Protein AF-A0A8J7H6V7-F1 (afdb_monomer_lite)

Sequence (324 aa):
MSARYQRVIAAQKDLDALQTINNEIDNKLLESSSFIQTPDAPLLMLVQDLKWLRSDKGWMQRPALSEAELIAQQAMFDDAGMQQYRYLHAAFHYYQQRDAVATLALIPEETGKDLTDTTDFNLQVLRGLALEVEHGWQAAETHWRHLLTLKTNETQQQYLQLSLAETLVKAGHHEAIFAPDSPVKNLRFRSAVLKSVANADLLRQQTGEQQTHEEHAVALHTLLTQSLVHRDYAAYLKDSELLRTIAPLKSAENASWNMEDLTAFTWDGSDTEDGYQCPALTTVVSTLNKRPNDAHPPIVWGSSFSVPAMRSDSIVVRAISWKH

pLDDT: mean 85.58, std 17.27, range [23.7, 98.62]

Foldseek 3Di:
DQLVLQVVLVPDDDPVVNVVSVVCCVVPALLDPPNDDDLNHVVSVLVSLVVLLPDLQGDPPDGRDDPVNLVVCPVSCVVVVHPLSLVSNLSCCVRNVVNLVVSPVSQDQDPDQAPADPSNLSSLVSNLVSCCVPVNLVSSLVSLVVVCRHHYDPVSNQVSLLSNCLSCVVVVNNLLCVDPPHSNPPVLSNLLCLQPPDDLVSLVVQLDPPDDLLSNLSSLLSNLVVCVVVLVLVSNLVSLVSPVPRAFDDDPPDVVSNLSGPVVQQAQQPPDPPPDGAHTNNVLSVVCVVPVPPPPRDPPCVPVPPNPSVPPPDPSVVVVVPPD

Secondary structure (DSSP, 8-state):
-HHHHHHHHHH---HHHHHHHHHHHIIIIIT-TT----TT-HHHHHHHHHHHTT-TT-STTPPPPPHHHHHTTHHHHHHTT-THHHHHHHHIIIIII--HHHHHHHSPPP-SSB--SHHHHHHHHHHHHHHHHHT-HHHHHHHHHHHTTSB--HHHHHHHHHHHHHHHHHTT-GGGGGSTT-S---HHHHHHHHHHT--HHHHHHHTSTTS-HHHHHHHHHHHHHHHHHTT-HHHHHHHGGGGGTS-----SS-GGGGGG-GGGGG--S-S--TT-----HHHHHHHHHH-TT-S-S-TTHHHHT--GGGS---HHHHHHSTT-

Structure (mmCIF, N/CA/C/O backbone):
data_AF-A0A8J7H6V7-F1
#
_entry.id   AF-A0A8J7H6V7-F1
#
loop_
_atom_site.group_PDB
_atom_site.id
_atom_site.type_symbol
_atom_site.label_atom_id
_atom_site.label_alt_id
_atom_site.label_comp_id
_atom_site.label_asym_id
_atom_site.label_entity_id
_atom_site.label_seq_id
_atom_site.pdbx_PDB_ins_code
_atom_site.Cartn_x
_atom_site.Cartn_y
_atom_site.Cartn_z
_atom_site.occupancy
_atom_site.B_iso_or_equiv
_atom_site.auth_seq_id
_atom_site.auth_comp_id
_atom_site.auth_asym_id
_atom_site.auth_atom_id
_atom_site.pdbx_PDB_model_num
ATOM 1 N N . MET A 1 1 ? 10.123 14.716 -35.342 1.00 73.12 1 MET A N 1
ATOM 2 C CA . MET A 1 1 ? 9.356 15.537 -34.367 1.00 73.12 1 MET A CA 1
ATOM 3 C C . MET A 1 1 ? 9.746 15.170 -32.936 1.00 73.12 1 MET A C 1
ATOM 5 O O . MET A 1 1 ? 10.073 16.050 -32.153 1.00 73.12 1 MET A O 1
ATOM 9 N N . SER A 1 2 ? 9.827 13.879 -32.637 1.00 79.50 2 SER A N 1
ATOM 10 C CA . SER A 1 2 ? 10.194 13.281 -31.346 1.00 79.50 2 SER A CA 1
ATOM 11 C C . SER A 1 2 ? 11.549 13.738 -30.794 1.00 79.50 2 SER A C 1
ATOM 13 O O . SER A 1 2 ? 11.594 14.264 -29.686 1.00 79.50 2 SER A O 1
ATOM 15 N N . ALA A 1 3 ? 12.634 13.701 -31.583 1.00 83.06 3 ALA A N 1
ATOM 16 C CA . ALA A 1 3 ? 13.934 14.227 -31.136 1.00 83.06 3 ALA A CA 1
ATOM 17 C C . ALA A 1 3 ? 13.934 15.734 -30.828 1.00 83.06 3 ALA A C 1
ATOM 19 O O . ALA A 1 3 ? 14.809 16.231 -30.118 1.00 83.06 3 ALA A O 1
ATOM 20 N N . ARG A 1 4 ? 12.983 16.507 -31.374 1.00 84.94 4 ARG A N 1
ATOM 21 C CA . ARG A 1 4 ? 12.814 17.917 -30.993 1.00 84.94 4 ARG A CA 1
ATOM 22 C C . ARG A 1 4 ? 12.150 18.010 -29.622 1.00 84.94 4 ARG A C 1
ATOM 24 O O . ARG A 1 4 ? 12.659 18.743 -28.785 1.00 84.94 4 ARG A O 1
ATOM 31 N N . TYR A 1 5 ? 11.082 17.250 -29.384 1.00 86.31 5 TYR A N 1
ATOM 32 C CA . TYR A 1 5 ? 10.417 17.203 -28.080 1.00 86.31 5 TYR A CA 1
ATOM 33 C C . TYR A 1 5 ? 11.356 16.732 -26.966 1.00 86.31 5 TYR A C 1
ATOM 35 O O . TYR A 1 5 ? 11.459 17.409 -25.949 1.00 86.31 5 TYR A O 1
ATOM 43 N N . GLN A 1 6 ? 12.122 15.659 -27.182 1.00 84.81 6 GLN A N 1
ATOM 44 C CA . GLN A 1 6 ? 13.067 15.167 -26.174 1.00 84.81 6 GLN A CA 1
ATOM 45 C C . GLN A 1 6 ? 14.160 16.197 -25.842 1.00 84.81 6 GLN A C 1
ATOM 47 O O . GLN A 1 6 ? 14.479 16.399 -24.672 1.00 84.81 6 GLN A O 1
ATOM 52 N N . ARG A 1 7 ? 14.692 16.913 -26.844 1.00 86.44 7 ARG A N 1
ATOM 53 C CA . ARG A 1 7 ? 15.643 18.015 -26.605 1.00 86.44 7 ARG A CA 1
ATOM 54 C C . ARG A 1 7 ? 15.022 19.173 -25.827 1.00 86.44 7 ARG A C 1
ATOM 56 O O . ARG A 1 7 ? 15.692 19.757 -24.985 1.00 86.44 7 ARG A O 1
ATOM 63 N N . VAL A 1 8 ? 13.765 19.507 -26.114 1.00 87.12 8 VAL A N 1
ATOM 64 C CA . VAL A 1 8 ? 13.038 20.572 -25.413 1.00 87.12 8 VAL A CA 1
ATOM 65 C C . VAL A 1 8 ? 12.785 20.189 -23.952 1.00 87.12 8 VAL A C 1
ATOM 67 O O . VAL A 1 8 ? 13.027 21.019 -23.083 1.00 87.12 8 VAL A O 1
ATOM 70 N N . ILE A 1 9 ? 12.396 18.938 -23.673 1.00 87.31 9 ILE A N 1
ATOM 71 C CA . ILE A 1 9 ? 12.266 18.419 -22.300 1.00 87.31 9 ILE A CA 1
ATOM 72 C C . ILE A 1 9 ? 13.601 18.543 -21.560 1.00 87.31 9 ILE A C 1
ATOM 74 O O . ILE A 1 9 ? 13.651 19.127 -20.484 1.00 87.31 9 ILE A O 1
ATOM 78 N N . ALA A 1 10 ? 14.690 18.046 -22.154 1.00 86.19 10 ALA A N 1
ATOM 79 C CA . ALA A 1 10 ? 16.008 18.049 -21.519 1.00 86.19 10 ALA A CA 1
ATOM 80 C C . ALA A 1 10 ? 16.552 19.463 -21.235 1.00 86.19 10 ALA A C 1
ATOM 82 O O . ALA A 1 10 ? 17.374 19.642 -20.338 1.00 86.19 10 ALA A O 1
ATOM 83 N N . ALA A 1 11 ? 16.115 20.466 -22.001 1.00 88.62 11 ALA A N 1
ATOM 84 C CA . ALA A 1 11 ? 16.541 21.853 -21.842 1.00 88.62 11 ALA A CA 1
ATOM 85 C C . ALA A 1 11 ? 15.662 22.666 -20.875 1.00 88.62 11 ALA A C 1
ATOM 87 O O . ALA A 1 11 ? 16.082 23.746 -20.451 1.00 88.62 11 ALA A O 1
ATOM 88 N N . GLN A 1 12 ? 14.457 22.193 -20.544 1.00 88.88 12 GLN A N 1
ATOM 89 C CA . GLN A 1 12 ? 13.498 22.955 -19.753 1.00 88.88 12 GLN A CA 1
ATOM 90 C C . GLN A 1 12 ? 13.676 22.703 -18.250 1.00 88.88 12 GLN A C 1
ATOM 92 O O . GLN A 1 12 ? 13.855 21.572 -17.808 1.00 88.88 12 GLN A O 1
ATOM 97 N N . LYS A 1 13 ? 13.614 23.777 -17.459 1.00 89.44 13 LYS A N 1
ATOM 98 C CA . LYS A 1 13 ? 13.695 23.731 -15.987 1.00 89.44 13 LYS A CA 1
ATOM 99 C C . LYS A 1 13 ? 12.456 24.298 -15.302 1.00 89.44 13 LYS A C 1
ATOM 101 O O . LYS A 1 13 ? 12.270 24.077 -14.111 1.00 89.44 13 LYS A O 1
ATOM 106 N N . ASP A 1 14 ? 11.642 25.040 -16.047 1.00 94.19 14 ASP A N 1
ATOM 107 C CA . ASP A 1 14 ? 10.391 25.601 -15.561 1.00 94.19 14 ASP A CA 1
ATOM 108 C C . ASP A 1 14 ? 9.289 24.533 -15.528 1.00 94.19 14 ASP A C 1
ATOM 110 O O . ASP A 1 14 ? 9.065 23.830 -16.519 1.00 94.19 14 ASP A O 1
ATOM 114 N N . LEU A 1 15 ? 8.625 24.399 -14.378 1.00 89.31 15 LEU A N 1
ATOM 115 C CA . LEU A 1 15 ? 7.624 23.357 -14.134 1.00 89.31 15 LEU A CA 1
ATOM 116 C C . LEU A 1 15 ? 6.372 23.540 -15.000 1.00 89.31 15 LEU A C 1
ATOM 118 O O . LEU A 1 15 ? 5.899 22.565 -15.584 1.00 89.31 15 LEU A O 1
ATOM 122 N N . ASP A 1 16 ? 5.879 24.769 -15.148 1.00 91.75 16 ASP A N 1
ATOM 123 C CA . ASP A 1 16 ? 4.669 25.058 -15.929 1.00 91.75 16 ASP A CA 1
ATOM 124 C C . ASP A 1 16 ? 4.912 24.822 -17.426 1.00 91.75 16 ASP A C 1
ATOM 126 O O . ASP A 1 16 ? 4.082 24.249 -18.147 1.00 91.75 16 ASP A O 1
ATOM 130 N N . ALA A 1 17 ? 6.096 25.200 -17.907 1.00 89.88 17 ALA A N 1
ATOM 131 C CA . ALA A 1 17 ? 6.516 24.922 -19.267 1.00 89.88 17 ALA A CA 1
ATOM 132 C C . ALA A 1 17 ? 6.724 23.418 -19.504 1.00 89.88 17 ALA A C 1
ATOM 134 O O . ALA A 1 17 ? 6.283 22.912 -20.539 1.00 89.88 17 ALA A O 1
ATOM 135 N N . LEU A 1 18 ? 7.336 22.686 -18.562 1.00 89.50 18 LEU A N 1
ATOM 136 C CA . LEU A 1 18 ? 7.436 21.221 -18.630 1.00 89.50 18 LEU A CA 1
ATOM 137 C C . LEU A 1 18 ? 6.051 20.575 -18.697 1.00 89.50 18 LEU A C 1
ATOM 139 O O . LEU A 1 18 ? 5.832 19.696 -19.530 1.00 89.50 18 LEU A O 1
ATOM 143 N N . GLN A 1 19 ? 5.103 21.032 -17.878 1.00 90.38 19 GLN A N 1
ATOM 144 C CA . GLN A 1 19 ? 3.730 20.533 -17.894 1.00 90.38 19 GLN A CA 1
ATOM 145 C C . GLN A 1 19 ? 3.052 20.799 -19.243 1.00 90.38 19 GLN A C 1
ATOM 147 O O . GLN A 1 19 ? 2.431 19.901 -19.812 1.00 90.38 19 GLN A O 1
ATOM 152 N N . THR A 1 20 ? 3.220 22.000 -19.797 1.00 91.56 20 THR A N 1
ATOM 153 C CA . THR A 1 20 ? 2.675 22.365 -21.113 1.00 91.56 20 THR A CA 1
ATOM 154 C C . THR A 1 20 ? 3.238 21.473 -22.221 1.00 91.56 20 THR A C 1
ATOM 156 O O . THR A 1 20 ? 2.481 20.940 -23.034 1.00 91.56 20 THR A O 1
ATOM 159 N N . ILE A 1 21 ? 4.557 21.262 -22.231 1.00 90.69 21 ILE A N 1
ATOM 160 C CA . ILE A 1 21 ? 5.236 20.409 -23.215 1.00 90.69 21 ILE A CA 1
ATOM 161 C C . ILE A 1 21 ? 4.798 18.947 -23.063 1.00 90.69 21 ILE A C 1
ATOM 163 O O . ILE A 1 21 ? 4.508 18.298 -24.066 1.00 90.69 21 ILE A O 1
ATOM 167 N N . ASN A 1 22 ? 4.695 18.433 -21.836 1.00 87.50 22 ASN A N 1
ATOM 168 C CA . ASN A 1 22 ? 4.236 17.066 -21.584 1.00 87.50 22 ASN A CA 1
ATOM 169 C C . ASN A 1 22 ? 2.794 16.853 -22.055 1.00 87.50 22 ASN A C 1
ATOM 171 O O . ASN A 1 22 ? 2.519 15.864 -22.732 1.00 87.50 22 ASN A O 1
ATOM 175 N N . ASN A 1 23 ? 1.896 17.801 -21.775 1.00 87.94 23 ASN A N 1
ATOM 176 C CA . ASN A 1 23 ? 0.514 17.750 -22.255 1.00 87.94 23 ASN A CA 1
ATOM 177 C C . ASN A 1 23 ? 0.447 17.764 -23.786 1.00 87.94 23 ASN A C 1
ATOM 179 O O . ASN A 1 23 ? -0.390 17.086 -24.381 1.00 87.94 23 ASN A O 1
ATOM 183 N N . GLU A 1 24 ? 1.309 18.538 -24.445 1.00 90.19 24 GLU A N 1
ATOM 184 C CA . GLU A 1 24 ? 1.378 18.543 -25.902 1.00 90.19 24 GLU A CA 1
ATOM 185 C C . GLU A 1 24 ? 1.880 17.202 -26.454 1.00 90.19 24 GLU A C 1
ATOM 187 O O . GLU A 1 24 ? 1.293 16.681 -27.403 1.00 90.19 24 GLU A O 1
ATOM 192 N N . ILE A 1 25 ? 2.939 16.641 -25.867 1.00 88.25 25 ILE A N 1
ATOM 193 C CA . ILE A 1 25 ? 3.504 15.350 -26.276 1.00 88.25 25 ILE A CA 1
ATOM 194 C C . ILE A 1 25 ? 2.474 14.239 -26.108 1.00 88.25 25 ILE A C 1
ATOM 196 O O . ILE A 1 25 ? 2.294 13.450 -27.035 1.00 88.25 25 ILE A O 1
ATOM 200 N N . ASP A 1 26 ? 1.778 14.186 -24.973 1.00 85.06 26 ASP A N 1
ATOM 201 C CA . ASP A 1 26 ? 0.768 13.157 -24.744 1.00 85.06 26 ASP A CA 1
ATOM 202 C C . ASP A 1 26 ? -0.348 13.263 -25.793 1.00 85.06 26 ASP A C 1
ATOM 204 O O . ASP A 1 26 ? -0.545 12.339 -26.579 1.00 85.06 26 ASP A O 1
ATOM 208 N N . ASN A 1 27 ? -0.959 14.445 -25.930 1.00 85.25 27 ASN A N 1
ATOM 209 C CA . ASN A 1 27 ? -2.100 14.650 -26.826 1.00 85.25 27 ASN A CA 1
ATOM 210 C C . ASN A 1 27 ? -1.768 14.542 -28.323 1.00 85.25 27 ASN A C 1
ATOM 212 O O . ASN A 1 27 ? -2.598 14.078 -29.102 1.00 85.25 27 ASN A O 1
ATOM 216 N N . LYS A 1 28 ? -0.603 15.034 -28.767 1.00 85.44 28 LYS A N 1
ATOM 217 C CA . LYS A 1 28 ? -0.283 15.135 -30.205 1.00 85.44 28 LYS A CA 1
ATOM 218 C C . LYS A 1 28 ? 0.621 14.024 -30.716 1.00 85.44 28 LYS A C 1
ATOM 220 O O . LYS A 1 28 ? 0.602 13.748 -31.915 1.00 85.44 28 LYS A O 1
ATOM 225 N N . LEU A 1 29 ? 1.454 13.441 -29.853 1.00 86.44 29 LEU A N 1
ATOM 226 C CA . LEU A 1 29 ? 2.425 12.421 -30.245 1.00 86.44 29 LEU A CA 1
ATOM 227 C C . LEU A 1 29 ? 2.013 11.040 -29.731 1.00 86.44 29 LEU A C 1
ATOM 229 O O . LEU A 1 29 ? 1.801 10.145 -30.544 1.00 86.44 29 LEU A O 1
ATOM 233 N N . LEU A 1 30 ? 1.877 10.876 -28.413 1.00 84.19 30 LEU A N 1
ATOM 234 C CA . LEU A 1 30 ? 1.684 9.564 -27.780 1.00 84.19 30 LEU A CA 1
ATOM 235 C C . LEU A 1 30 ? 0.252 9.024 -27.886 1.00 84.19 30 LEU A C 1
ATOM 237 O O . LEU A 1 30 ? 0.040 7.844 -27.625 1.00 84.19 30 LEU A O 1
ATOM 241 N N . GLU A 1 31 ? -0.727 9.864 -28.221 1.00 82.81 31 GLU A N 1
ATOM 242 C CA . GLU A 1 31 ? -2.099 9.455 -28.570 1.00 82.81 31 GLU A CA 1
ATOM 243 C C . GLU A 1 31 ? -2.290 9.269 -30.091 1.00 82.81 31 GLU A C 1
ATOM 245 O O . GLU A 1 31 ? -3.379 8.942 -30.565 1.00 82.81 31 GLU A O 1
ATOM 250 N N . SER A 1 32 ? -1.236 9.456 -30.896 1.00 82.00 32 SER A N 1
ATOM 251 C CA . SER A 1 32 ? -1.316 9.212 -32.336 1.00 82.00 32 SER A CA 1
ATOM 252 C C . SER A 1 32 ? -1.087 7.738 -32.667 1.00 82.00 32 SER A C 1
ATOM 254 O O . SER A 1 32 ? -0.011 7.181 -32.429 1.00 82.00 32 SER A O 1
ATOM 256 N N . SER A 1 33 ? -2.045 7.114 -33.357 1.00 76.81 33 SER A N 1
ATOM 257 C CA . SER A 1 33 ? -1.893 5.747 -33.871 1.00 76.81 33 SER A CA 1
ATOM 258 C C . SER A 1 33 ? -0.734 5.604 -34.867 1.00 76.81 33 SER A C 1
ATOM 260 O O . SER A 1 33 ? -0.202 4.503 -35.000 1.00 76.81 33 SER A O 1
ATOM 262 N N . SER A 1 34 ? -0.248 6.695 -35.473 1.00 78.38 34 SER A N 1
ATOM 263 C CA . SER A 1 34 ? 0.893 6.693 -36.402 1.00 78.38 34 SER A CA 1
ATOM 264 C C . SER A 1 34 ? 2.273 6.697 -35.725 1.00 78.38 34 SER A C 1
ATOM 266 O O . SER A 1 34 ? 3.292 6.604 -36.408 1.00 78.38 34 SER A O 1
ATOM 268 N N . PHE A 1 35 ? 2.340 6.864 -34.404 1.00 78.12 35 PHE A N 1
ATOM 269 C CA . PHE A 1 35 ? 3.594 6.995 -33.662 1.00 78.12 35 PHE A CA 1
ATOM 270 C C . PHE A 1 35 ? 4.183 5.641 -33.223 1.00 78.12 35 PHE A C 1
ATOM 272 O O . PHE A 1 35 ? 3.925 5.190 -32.108 1.00 78.12 35 PHE A O 1
ATOM 279 N N . ILE A 1 36 ? 4.894 4.941 -34.110 1.00 71.00 36 ILE A N 1
ATOM 280 C CA . ILE A 1 36 ? 5.258 3.525 -33.890 1.00 71.00 36 ILE A CA 1
ATOM 281 C C . ILE A 1 36 ? 6.657 3.354 -33.284 1.00 71.00 36 ILE A C 1
ATOM 283 O O . ILE A 1 36 ? 6.791 2.659 -32.287 1.00 71.00 36 ILE A O 1
ATOM 287 N N . GLN A 1 37 ? 7.685 3.984 -33.857 1.00 74.00 37 GLN A N 1
ATOM 288 C CA . GLN A 1 37 ? 9.066 3.891 -33.370 1.00 74.00 37 GLN A CA 1
ATOM 289 C C . GLN A 1 37 ? 9.806 5.219 -33.516 1.00 74.00 37 GLN A C 1
ATOM 291 O O . GLN A 1 37 ? 9.595 5.950 -34.488 1.00 74.00 37 GLN A O 1
ATOM 296 N N . THR A 1 38 ? 10.710 5.508 -32.574 1.00 77.44 38 THR A N 1
ATOM 297 C CA . THR A 1 38 ? 11.593 6.685 -32.633 1.00 77.44 38 THR A CA 1
ATOM 298 C C . THR A 1 38 ? 13.011 6.373 -32.163 1.00 77.44 38 THR A C 1
ATOM 300 O O . THR A 1 38 ? 13.353 6.657 -31.012 1.00 77.44 38 THR A O 1
ATOM 303 N N . PRO A 1 39 ? 13.873 5.846 -33.048 1.00 78.25 39 PRO A N 1
ATOM 304 C CA . PRO A 1 39 ? 15.273 5.579 -32.711 1.00 78.25 39 PRO A CA 1
ATOM 305 C C . PRO A 1 39 ? 16.035 6.818 -32.210 1.00 78.25 39 PRO A C 1
ATOM 307 O O . PRO A 1 39 ? 17.002 6.707 -31.468 1.00 78.25 39 PRO A O 1
ATOM 310 N N . ASP A 1 40 ? 15.591 8.014 -32.604 1.00 84.56 40 ASP A N 1
ATOM 311 C CA . ASP A 1 40 ? 16.180 9.310 -32.260 1.00 84.56 40 ASP A CA 1
ATOM 312 C C . ASP A 1 40 ? 15.637 9.925 -30.954 1.00 84.56 40 ASP A C 1
ATOM 314 O O . ASP A 1 40 ? 16.066 11.013 -30.556 1.00 84.56 40 ASP A O 1
ATOM 318 N N . ALA A 1 41 ? 14.679 9.268 -30.294 1.00 88.75 41 ALA A N 1
ATOM 319 C CA . ALA A 1 41 ? 14.064 9.737 -29.056 1.00 88.75 41 ALA A CA 1
ATOM 320 C C . ALA A 1 41 ? 13.768 8.572 -28.086 1.00 88.75 41 ALA A C 1
ATOM 322 O O . ALA A 1 41 ? 12.601 8.248 -27.847 1.00 88.75 41 ALA A O 1
ATOM 323 N N . PRO A 1 42 ? 14.809 7.945 -27.505 1.00 91.81 42 PRO A N 1
ATOM 324 C CA . PRO A 1 42 ? 14.668 6.754 -26.663 1.00 91.81 42 PRO A CA 1
ATOM 325 C C . PRO A 1 42 ? 13.783 6.975 -25.425 1.00 91.81 42 PRO A C 1
ATOM 327 O O . PRO A 1 42 ? 13.051 6.075 -25.029 1.00 91.81 42 PRO A O 1
ATOM 330 N N . LEU A 1 43 ? 13.736 8.186 -24.852 1.00 89.94 43 LEU A N 1
ATOM 331 C CA . LEU A 1 43 ? 12.827 8.474 -23.734 1.00 89.94 43 LEU A CA 1
ATOM 332 C C . LEU A 1 43 ? 11.358 8.405 -24.164 1.00 89.94 43 LEU A C 1
ATOM 334 O O . LEU A 1 43 ? 10.519 7.879 -23.438 1.00 89.94 43 LEU A O 1
ATOM 338 N N . LEU A 1 44 ? 11.040 8.936 -25.344 1.00 90.62 44 LEU A N 1
ATOM 339 C CA . LEU A 1 44 ? 9.676 8.893 -25.867 1.00 90.62 44 LEU A CA 1
ATOM 340 C C . LEU A 1 44 ? 9.299 7.477 -26.313 1.00 90.62 44 LEU A C 1
ATOM 342 O O . LEU A 1 44 ? 8.143 7.093 -26.146 1.00 90.62 44 LEU A O 1
ATOM 346 N N . MET A 1 45 ? 10.273 6.697 -26.794 1.00 91.62 45 MET A N 1
ATOM 347 C CA . MET A 1 45 ? 10.093 5.274 -27.081 1.00 91.62 45 MET A CA 1
ATOM 348 C C . MET A 1 45 ? 9.739 4.486 -25.811 1.00 91.62 45 MET A C 1
ATOM 350 O O . MET A 1 45 ? 8.726 3.795 -25.789 1.00 91.62 45 MET A O 1
ATOM 354 N N . LEU A 1 46 ? 10.486 4.684 -24.716 1.00 92.12 46 LEU A N 1
ATOM 355 C CA . LEU A 1 46 ? 10.191 4.066 -23.416 1.00 92.12 46 LEU A CA 1
ATOM 356 C C . LEU A 1 46 ? 8.757 4.354 -22.955 1.00 92.12 46 LEU A C 1
ATOM 358 O O . LEU A 1 46 ? 8.035 3.447 -22.547 1.00 92.12 46 LEU A O 1
ATOM 362 N N . VAL A 1 47 ? 8.339 5.623 -22.997 1.00 90.25 47 VAL A N 1
ATOM 363 C CA . VAL A 1 47 ? 6.992 6.020 -22.558 1.00 90.25 47 VAL A CA 1
ATOM 364 C C . VAL A 1 47 ? 5.922 5.385 -23.446 1.00 90.25 47 VAL A C 1
ATOM 366 O O . VAL A 1 47 ? 4.898 4.930 -22.934 1.00 90.25 47 VAL A O 1
ATOM 369 N N . GLN A 1 48 ? 6.150 5.327 -24.759 1.00 88.38 48 GLN A N 1
ATOM 370 C CA . GLN A 1 48 ? 5.222 4.697 -25.691 1.00 88.38 48 GLN A CA 1
ATOM 371 C C . GLN A 1 48 ? 5.067 3.198 -25.421 1.00 88.38 48 GLN A C 1
ATOM 373 O O . GLN A 1 48 ? 3.934 2.712 -25.391 1.00 88.38 48 GLN A O 1
ATOM 378 N N . ASP A 1 49 ? 6.164 2.492 -25.159 1.00 91.00 49 ASP A N 1
ATOM 379 C CA . ASP A 1 49 ? 6.139 1.063 -24.848 1.00 91.00 49 ASP A CA 1
ATOM 380 C C . ASP A 1 49 ? 5.459 0.785 -23.504 1.00 91.00 49 ASP A C 1
ATOM 382 O O . ASP A 1 49 ? 4.606 -0.098 -23.412 1.00 91.00 49 ASP A O 1
ATOM 386 N N . LEU A 1 50 ? 5.718 1.606 -22.480 1.00 90.94 50 LEU A N 1
ATOM 387 C CA . LEU A 1 50 ? 5.001 1.525 -21.202 1.00 90.94 50 LEU A CA 1
ATOM 388 C C . LEU A 1 50 ? 3.491 1.769 -21.362 1.00 90.94 50 LEU A C 1
ATOM 390 O O . LEU A 1 50 ? 2.688 1.113 -20.696 1.00 90.94 50 LEU A O 1
ATOM 394 N N . LYS A 1 51 ? 3.074 2.692 -22.243 1.00 87.00 51 LYS A N 1
ATOM 395 C CA . LYS A 1 51 ? 1.650 2.869 -22.589 1.00 87.00 51 LYS A CA 1
ATOM 396 C C . LYS A 1 51 ? 1.103 1.633 -23.300 1.00 87.00 51 LYS A C 1
ATOM 398 O O . LYS A 1 51 ? -0.033 1.246 -23.036 1.00 87.00 51 LYS A O 1
ATOM 403 N N . TRP A 1 52 ? 1.896 1.011 -24.167 1.00 86.31 52 TRP A N 1
ATOM 404 C CA . TRP A 1 52 ? 1.510 -0.190 -24.904 1.00 86.31 52 TRP A CA 1
ATOM 405 C C . TRP A 1 52 ? 1.259 -1.391 -23.985 1.00 86.31 52 TRP A C 1
ATOM 407 O O . TRP A 1 52 ? 0.270 -2.095 -24.178 1.00 86.31 52 TRP A O 1
ATOM 417 N N . LEU A 1 53 ? 2.064 -1.554 -22.928 1.00 88.75 53 LEU A N 1
ATOM 418 C CA . LEU A 1 53 ? 1.894 -2.605 -21.912 1.00 88.75 53 LEU A CA 1
ATOM 419 C C . LEU A 1 53 ? 0.606 -2.483 -21.072 1.00 88.75 53 LEU A C 1
ATOM 421 O O . LEU A 1 53 ? 0.298 -3.382 -20.292 1.00 88.75 53 LEU A O 1
ATOM 425 N N . ARG A 1 54 ? -0.173 -1.399 -21.207 1.00 83.00 54 ARG A N 1
ATOM 426 C CA . ARG A 1 54 ? -1.445 -1.226 -20.476 1.00 83.00 54 ARG A CA 1
ATOM 427 C C . ARG A 1 54 ? -2.548 -2.176 -20.940 1.00 83.00 54 ARG A C 1
ATOM 429 O O . ARG A 1 54 ? -3.541 -2.319 -20.228 1.00 83.00 54 ARG A O 1
ATOM 436 N N . SER A 1 55 ? -2.420 -2.787 -22.120 1.00 81.88 55 SER A N 1
ATOM 437 C CA . SER A 1 55 ? -3.407 -3.739 -22.625 1.00 81.88 55 SER A CA 1
ATOM 438 C C . SER A 1 55 ? -2.758 -4.948 -23.276 1.00 81.88 55 SER A C 1
ATOM 440 O O . SER A 1 55 ? -2.055 -4.835 -24.277 1.00 81.88 55 SER A O 1
ATOM 442 N N . ASP A 1 56 ? -3.127 -6.119 -22.767 1.00 77.50 56 ASP A N 1
ATOM 443 C CA . ASP A 1 56 ? -2.726 -7.414 -23.304 1.00 77.50 56 ASP A CA 1
ATOM 444 C C . ASP A 1 56 ? -3.335 -7.734 -24.678 1.00 77.50 56 ASP A C 1
ATOM 446 O O . ASP A 1 56 ? -2.844 -8.609 -25.390 1.00 77.50 56 ASP A O 1
ATOM 450 N N . LYS A 1 57 ? -4.377 -6.996 -25.071 1.00 80.12 57 LYS A N 1
ATOM 451 C CA . LYS A 1 57 ? -5.091 -7.123 -26.351 1.00 80.12 57 LYS A CA 1
ATOM 452 C C . LYS A 1 57 ? -4.660 -6.085 -27.386 1.00 80.12 57 LYS A C 1
ATOM 454 O O . LYS A 1 57 ? -5.201 -6.076 -28.492 1.00 80.12 57 LYS A O 1
ATOM 459 N N . GLY A 1 58 ? -3.701 -5.231 -27.039 1.00 76.88 58 GLY A N 1
ATOM 460 C CA . GLY A 1 58 ? -3.284 -4.111 -27.867 1.00 76.88 58 GLY A CA 1
ATOM 461 C C . GLY A 1 58 ? -4.045 -2.816 -27.575 1.00 76.88 58 GLY A C 1
ATOM 462 O O . GLY A 1 58 ? -5.089 -2.789 -26.923 1.00 76.88 58 GLY A O 1
ATOM 463 N N . TRP A 1 59 ? -3.480 -1.704 -28.037 1.00 74.19 59 TRP A N 1
ATOM 464 C CA . TRP A 1 59 ? -3.889 -0.345 -27.671 1.00 74.19 59 TRP A CA 1
ATOM 465 C C . TRP A 1 59 ? -3.932 0.558 -28.909 1.00 74.19 59 TRP A C 1
ATOM 467 O O . TRP A 1 59 ? -3.082 0.432 -29.786 1.00 74.19 59 TRP A O 1
ATOM 477 N N . MET A 1 60 ? -4.913 1.467 -29.010 1.00 73.88 60 MET A N 1
ATOM 478 C CA . MET A 1 60 ? -5.073 2.402 -30.147 1.00 73.88 60 MET A CA 1
ATOM 479 C C . MET A 1 60 ? -4.988 1.736 -31.537 1.00 73.88 60 MET A C 1
ATOM 481 O O . MET A 1 60 ? -4.238 2.177 -32.406 1.00 73.88 60 MET A O 1
ATOM 485 N N . GLN A 1 61 ? -5.766 0.666 -31.747 1.00 76.56 61 GLN A N 1
ATOM 486 C CA . GLN A 1 61 ? -5.793 -0.133 -32.990 1.00 76.56 61 GLN A CA 1
ATOM 487 C C . GLN A 1 61 ? -4.481 -0.863 -33.324 1.00 76.56 61 GLN A C 1
ATOM 489 O O . GLN A 1 61 ? -4.321 -1.368 -34.434 1.00 76.56 61 GLN A O 1
ATOM 494 N N . ARG A 1 62 ? -3.545 -0.943 -32.378 1.00 76.75 62 ARG A N 1
ATOM 495 C CA . ARG A 1 62 ? -2.307 -1.704 -32.537 1.00 76.75 62 ARG A CA 1
ATOM 496 C C . ARG A 1 62 ? -2.435 -3.081 -31.903 1.00 76.75 62 ARG A C 1
ATOM 498 O O . ARG A 1 62 ? -3.149 -3.197 -30.905 1.00 76.75 62 ARG A O 1
ATOM 505 N N . PRO A 1 63 ? -1.732 -4.096 -32.429 1.00 85.62 63 PRO A N 1
ATOM 506 C CA . PRO A 1 63 ? -1.579 -5.356 -31.718 1.00 85.62 63 PRO A CA 1
ATOM 507 C C . PRO A 1 63 ? -0.857 -5.137 -30.380 1.00 85.62 63 PRO A C 1
ATOM 509 O O . PRO A 1 63 ? -0.288 -4.071 -30.124 1.00 85.62 63 PRO A O 1
ATOM 512 N N . ALA A 1 64 ? -0.908 -6.153 -29.521 1.00 88.12 64 ALA A N 1
ATOM 513 C CA . ALA A 1 64 ? -0.071 -6.197 -28.333 1.00 88.12 64 ALA A CA 1
ATOM 514 C C . ALA A 1 64 ? 1.412 -6.137 -28.727 1.00 88.12 64 ALA A C 1
ATOM 516 O O . ALA A 1 64 ? 1.797 -6.702 -29.753 1.00 88.12 64 ALA A O 1
ATOM 517 N N . LEU A 1 65 ? 2.220 -5.466 -27.902 1.00 88.94 65 LEU A N 1
ATOM 518 C CA . LEU A 1 65 ? 3.670 -5.433 -28.073 1.00 88.94 65 LEU A CA 1
ATOM 519 C C . LEU A 1 65 ? 4.203 -6.871 -28.063 1.00 88.94 65 LEU A C 1
ATOM 521 O O . LEU A 1 65 ? 3.794 -7.673 -27.222 1.00 88.94 65 LEU A O 1
ATOM 525 N N . SER A 1 66 ? 5.088 -7.207 -28.996 1.00 90.94 66 SER A N 1
ATOM 526 C CA . SER A 1 66 ? 5.766 -8.503 -29.020 1.00 90.94 66 SER A CA 1
ATOM 527 C C . SER A 1 66 ? 7.148 -8.434 -28.372 1.00 90.94 66 SER A C 1
ATOM 529 O O . SER A 1 66 ? 7.800 -7.391 -28.344 1.00 90.94 66 SER A O 1
ATOM 531 N N . GLU A 1 67 ? 7.637 -9.576 -27.891 1.00 92.00 67 GLU A N 1
ATOM 532 C CA . GLU A 1 67 ? 8.975 -9.671 -27.297 1.00 92.00 67 GLU A CA 1
ATOM 533 C C . GLU A 1 67 ? 10.073 -9.342 -28.319 1.00 92.00 67 GLU A C 1
ATOM 535 O O . GLU A 1 67 ? 11.041 -8.657 -28.007 1.00 92.00 67 GLU A O 1
ATOM 540 N N . ALA A 1 68 ? 9.888 -9.754 -29.578 1.00 92.88 68 ALA A N 1
ATOM 541 C CA . ALA A 1 68 ? 10.822 -9.449 -30.656 1.00 92.88 68 ALA A CA 1
ATOM 542 C C . ALA A 1 68 ? 10.925 -7.937 -30.927 1.00 92.88 68 ALA A C 1
ATOM 544 O O . ALA A 1 68 ? 12.026 -7.432 -31.148 1.00 92.88 68 ALA A O 1
ATOM 545 N N . GLU A 1 69 ? 9.802 -7.209 -30.888 1.00 90.88 69 GLU A N 1
ATOM 546 C CA . GLU A 1 69 ? 9.796 -5.746 -31.021 1.00 90.88 69 GLU A CA 1
ATOM 547 C C . GLU A 1 69 ? 10.489 -5.064 -29.848 1.00 90.88 69 GLU A C 1
ATOM 549 O O . GLU A 1 69 ? 11.154 -4.052 -30.049 1.00 90.88 69 GLU A O 1
ATOM 554 N N . LEU A 1 70 ? 10.355 -5.610 -28.641 1.00 92.38 70 LEU A N 1
ATOM 555 C CA . LEU A 1 70 ? 11.033 -5.086 -27.467 1.00 92.38 70 LEU A CA 1
ATOM 556 C C . LEU A 1 70 ? 12.554 -5.321 -27.546 1.00 92.38 70 LEU A C 1
ATOM 558 O O . LEU A 1 70 ? 13.329 -4.376 -27.410 1.00 92.38 70 LEU A O 1
ATOM 562 N N . ILE A 1 71 ? 12.984 -6.551 -27.847 1.00 93.31 71 ILE A N 1
ATOM 563 C CA . ILE A 1 71 ? 14.406 -6.914 -27.990 1.00 93.31 71 ILE A CA 1
ATOM 564 C C . ILE A 1 71 ? 15.076 -6.092 -29.095 1.00 93.31 71 ILE A C 1
ATOM 566 O O . ILE A 1 71 ? 16.212 -5.642 -28.935 1.00 93.31 71 ILE A O 1
ATOM 570 N N . ALA A 1 72 ? 14.372 -5.835 -30.202 1.00 92.38 72 ALA A N 1
ATOM 571 C CA . ALA A 1 72 ? 14.891 -5.024 -31.303 1.00 92.38 72 ALA A CA 1
ATOM 572 C C . ALA A 1 72 ? 15.244 -3.582 -30.891 1.00 92.38 72 ALA A C 1
ATOM 574 O O . ALA A 1 72 ? 16.021 -2.923 -31.583 1.00 92.38 72 ALA A O 1
ATOM 575 N N . GLN A 1 73 ? 14.702 -3.086 -29.777 1.00 92.12 73 GLN A N 1
ATOM 576 C CA . GLN A 1 73 ? 14.970 -1.740 -29.272 1.00 92.12 73 GLN A CA 1
ATOM 577 C C . GLN A 1 73 ? 16.124 -1.674 -28.272 1.00 92.12 73 GLN A C 1
ATOM 579 O O . GLN A 1 73 ? 16.568 -0.573 -27.953 1.00 92.12 73 GLN A O 1
ATOM 584 N N . GLN A 1 74 ? 16.636 -2.809 -27.791 1.00 93.31 74 GLN A N 1
ATOM 585 C CA . GLN A 1 74 ? 17.635 -2.839 -26.722 1.00 93.31 74 GLN A CA 1
ATOM 586 C C . GLN A 1 74 ? 18.861 -1.967 -27.032 1.00 93.31 74 GLN A C 1
ATOM 588 O O . GLN A 1 74 ? 19.240 -1.132 -26.216 1.00 93.31 74 GLN A O 1
ATOM 593 N N . ALA A 1 75 ? 19.420 -2.091 -28.240 1.00 94.06 75 ALA A N 1
ATOM 594 C CA . ALA A 1 75 ? 20.594 -1.318 -28.648 1.00 94.06 75 ALA A CA 1
ATOM 595 C C . ALA A 1 75 ? 20.361 0.203 -28.564 1.00 94.06 75 ALA A C 1
ATOM 597 O O . ALA A 1 75 ? 21.250 0.943 -28.166 1.00 94.06 75 ALA A O 1
ATOM 598 N N . MET A 1 76 ? 19.145 0.668 -28.870 1.00 93.56 76 MET A N 1
ATOM 599 C CA . MET A 1 76 ? 18.779 2.085 -28.780 1.00 93.56 76 MET A CA 1
ATOM 600 C C . MET A 1 76 ? 18.838 2.601 -27.337 1.00 93.56 76 MET A C 1
ATOM 602 O O . MET A 1 76 ? 19.274 3.726 -27.095 1.00 93.56 76 MET A O 1
ATOM 606 N N . PHE A 1 77 ? 18.381 1.792 -26.378 1.00 94.88 77 PHE A N 1
ATOM 607 C CA . PHE A 1 77 ? 18.422 2.139 -24.960 1.00 94.88 77 PHE A CA 1
ATOM 608 C C . PHE A 1 77 ? 19.836 2.044 -24.391 1.00 94.88 77 PHE A C 1
ATOM 610 O O . PHE A 1 77 ? 20.236 2.927 -23.629 1.00 94.88 77 PHE A O 1
ATOM 617 N N . ASP A 1 78 ? 20.595 1.026 -24.798 1.00 94.19 78 ASP A N 1
ATOM 618 C CA . ASP A 1 78 ? 21.989 0.837 -24.396 1.00 94.19 78 ASP A CA 1
ATOM 619 C C . ASP A 1 78 ? 22.861 2.010 -24.878 1.00 94.19 78 ASP A C 1
ATOM 621 O O . ASP A 1 78 ? 23.568 2.619 -24.071 1.00 94.19 78 ASP A O 1
ATOM 625 N N . ASP A 1 79 ? 22.729 2.415 -26.147 1.00 94.06 79 ASP A N 1
ATOM 626 C CA . ASP A 1 79 ? 23.428 3.576 -26.723 1.00 94.06 79 ASP A CA 1
ATOM 627 C C . ASP A 1 79 ? 23.056 4.892 -26.016 1.00 94.06 79 ASP A C 1
ATOM 629 O O . ASP A 1 79 ? 23.862 5.822 -25.930 1.00 94.06 79 ASP A O 1
ATOM 633 N N . ALA A 1 80 ? 21.837 4.974 -25.477 1.00 92.19 80 ALA A N 1
ATOM 634 C CA . ALA A 1 80 ? 21.352 6.112 -24.701 1.00 92.19 80 ALA A CA 1
ATOM 635 C C . ALA A 1 80 ? 21.717 6.047 -23.204 1.00 92.19 80 ALA A C 1
ATOM 637 O O . ALA A 1 80 ? 21.406 6.987 -22.467 1.00 92.19 80 ALA A O 1
ATOM 638 N N . GLY A 1 81 ? 22.343 4.960 -22.736 1.00 93.06 81 GLY A N 1
ATOM 639 C CA . GLY A 1 81 ? 22.664 4.735 -21.323 1.00 93.06 81 GLY A CA 1
ATOM 640 C C . GLY A 1 81 ? 21.433 4.549 -20.424 1.00 93.06 81 GLY A C 1
ATOM 641 O O . GLY A 1 81 ? 21.495 4.830 -19.225 1.00 93.06 81 GLY A O 1
ATOM 642 N N . MET A 1 82 ? 20.302 4.117 -20.986 1.00 93.81 82 MET A N 1
ATOM 643 C CA . MET A 1 82 ? 19.007 4.056 -20.306 1.00 93.81 82 MET A CA 1
ATOM 644 C C . MET A 1 82 ? 18.746 2.693 -19.657 1.00 93.81 82 MET A C 1
ATOM 646 O O . MET A 1 82 ? 18.233 1.765 -20.280 1.00 93.81 82 MET A O 1
ATOM 650 N N . GLN A 1 83 ? 19.000 2.596 -18.351 1.00 92.81 83 GLN A N 1
ATOM 651 C CA . GLN A 1 83 ? 18.733 1.384 -17.559 1.00 92.81 83 GLN A CA 1
ATOM 652 C C . GLN A 1 83 ? 17.239 1.027 -17.455 1.00 92.81 83 GLN A C 1
ATOM 654 O O . GLN A 1 83 ? 16.891 -0.102 -17.111 1.00 92.81 83 GLN A O 1
ATOM 659 N N . GLN A 1 84 ? 16.344 1.961 -17.786 1.00 94.81 84 GLN A N 1
ATOM 660 C CA . GLN A 1 84 ? 14.891 1.785 -17.740 1.00 94.81 84 GLN A CA 1
ATOM 661 C C . GLN A 1 84 ? 14.388 0.677 -18.676 1.00 94.81 84 GLN A C 1
ATOM 663 O O . GLN A 1 84 ? 13.324 0.111 -18.422 1.00 94.81 84 GLN A O 1
ATOM 668 N N . TYR A 1 85 ? 15.156 0.317 -19.711 1.00 95.06 85 TYR A N 1
ATOM 669 C CA . TYR A 1 85 ? 14.845 -0.837 -20.558 1.00 95.06 85 TYR A CA 1
ATOM 670 C C . TYR A 1 85 ? 14.757 -2.143 -19.753 1.00 95.06 85 TYR A C 1
ATOM 672 O O . TYR A 1 85 ? 13.878 -2.963 -20.011 1.00 95.06 85 TYR A O 1
ATOM 680 N N . ARG A 1 86 ? 15.590 -2.310 -18.712 1.00 95.38 86 ARG A N 1
ATOM 681 C CA . ARG A 1 86 ? 15.530 -3.480 -17.815 1.00 95.38 86 ARG A CA 1
ATOM 682 C C . ARG A 1 86 ? 14.152 -3.612 -17.166 1.00 95.38 86 ARG A C 1
ATOM 684 O O . ARG A 1 86 ? 13.593 -4.704 -17.123 1.00 95.38 86 ARG A O 1
ATOM 691 N N . TYR A 1 87 ? 13.598 -2.493 -16.693 1.00 96.69 87 TYR A N 1
ATOM 692 C CA . TYR A 1 87 ? 12.253 -2.461 -16.121 1.00 96.69 87 TYR A CA 1
ATOM 693 C C . TYR A 1 87 ? 11.193 -2.770 -17.174 1.00 96.69 87 TYR A C 1
ATOM 695 O O . TYR A 1 87 ? 10.328 -3.602 -16.922 1.00 96.69 87 TYR A O 1
ATOM 703 N N . LEU A 1 88 ? 11.279 -2.148 -18.354 1.00 96.19 88 LEU A N 1
ATOM 704 C CA . LEU A 1 88 ? 10.331 -2.389 -19.442 1.00 96.19 88 LEU A CA 1
ATOM 705 C C . LEU A 1 88 ? 10.276 -3.877 -19.825 1.00 96.19 88 LEU A C 1
ATOM 707 O O . LEU A 1 88 ? 9.191 -4.437 -19.966 1.00 96.19 88 LEU A O 1
ATOM 711 N N . HIS A 1 89 ? 11.436 -4.528 -19.916 1.00 96.06 89 HIS A N 1
ATOM 712 C CA . HIS A 1 89 ? 11.535 -5.946 -20.236 1.00 96.06 89 HIS A CA 1
ATOM 713 C C . HIS A 1 89 ? 10.946 -6.847 -19.155 1.00 96.06 89 HIS A C 1
ATOM 715 O O . HIS A 1 89 ? 10.119 -7.706 -19.455 1.00 96.06 89 HIS A O 1
ATOM 721 N N . ALA A 1 90 ? 11.261 -6.606 -17.884 1.00 97.31 90 ALA A N 1
ATOM 722 C CA . ALA A 1 90 ? 10.641 -7.365 -16.803 1.00 97.31 90 ALA A CA 1
ATOM 723 C C . ALA A 1 90 ? 9.117 -7.129 -16.721 1.00 97.31 90 ALA A C 1
ATOM 725 O O . ALA A 1 90 ? 8.350 -8.073 -16.501 1.00 97.31 90 ALA A O 1
ATOM 726 N N . ALA A 1 91 ? 8.668 -5.886 -16.937 1.00 96.25 91 ALA A N 1
ATOM 727 C CA . ALA A 1 91 ? 7.259 -5.497 -16.929 1.00 96.25 91 ALA A CA 1
ATOM 728 C C . ALA A 1 91 ? 6.472 -6.156 -18.066 1.00 96.25 91 ALA A C 1
ATOM 730 O O . ALA A 1 91 ? 5.321 -6.539 -17.858 1.00 96.25 91 ALA A O 1
ATOM 731 N N . PHE A 1 92 ? 7.087 -6.345 -19.234 1.00 96.19 92 PHE A N 1
ATOM 732 C CA . PHE A 1 92 ? 6.506 -7.118 -20.327 1.00 96.19 92 PHE A CA 1
ATOM 733 C C . PHE A 1 92 ? 6.186 -8.556 -19.889 1.00 96.19 92 PHE A C 1
ATOM 735 O O . PHE A 1 92 ? 5.040 -8.989 -20.015 1.00 96.19 92 PHE A O 1
ATOM 742 N N . HIS A 1 93 ? 7.140 -9.277 -19.292 1.00 96.31 93 HIS A N 1
ATOM 743 C CA . HIS A 1 93 ? 6.875 -10.643 -18.821 1.00 96.31 93 HIS A CA 1
ATOM 744 C C . HIS A 1 93 ? 5.770 -10.686 -17.758 1.00 96.31 93 HIS A C 1
ATOM 746 O O . HIS A 1 93 ? 4.872 -11.526 -17.827 1.00 96.31 93 HIS A O 1
ATOM 752 N N . TYR A 1 94 ? 5.758 -9.724 -16.835 1.00 95.75 94 TYR A N 1
ATOM 753 C CA . TYR A 1 94 ? 4.781 -9.717 -15.751 1.00 95.75 94 TYR A CA 1
ATOM 754 C C . TYR A 1 94 ? 3.363 -9.344 -16.216 1.00 95.75 94 TYR A C 1
ATOM 756 O O . TYR A 1 94 ? 2.392 -10.049 -15.931 1.00 95.75 94 TYR A O 1
ATOM 764 N N . TYR A 1 95 ? 3.216 -8.222 -16.926 1.00 93.12 95 TYR A N 1
ATOM 765 C CA . TYR A 1 95 ? 1.904 -7.672 -17.276 1.00 93.12 95 TYR A CA 1
ATOM 766 C C . TYR A 1 95 ? 1.338 -8.246 -18.572 1.00 93.12 95 TYR A C 1
ATOM 768 O O . TYR A 1 95 ? 0.137 -8.513 -18.627 1.00 93.12 95 TYR A O 1
ATOM 776 N N . GLN A 1 96 ? 2.176 -8.442 -19.593 1.00 92.06 96 GLN A N 1
ATOM 777 C CA . GLN A 1 96 ? 1.738 -8.910 -20.908 1.00 92.06 96 GLN A CA 1
ATOM 778 C C . GLN A 1 96 ? 1.730 -10.440 -20.978 1.00 92.06 96 GLN A C 1
ATOM 780 O O . GLN A 1 96 ? 0.722 -11.018 -21.375 1.00 92.06 96 GLN A O 1
ATOM 785 N N . GLN A 1 97 ? 2.827 -11.095 -20.579 1.00 93.56 97 GLN A N 1
ATOM 786 C CA . GLN A 1 97 ? 2.943 -12.561 -20.669 1.00 93.56 97 GLN A CA 1
ATOM 787 C C . GLN A 1 97 ? 2.345 -13.298 -19.468 1.00 93.56 97 GLN A C 1
ATOM 789 O O . GLN A 1 97 ? 2.059 -14.488 -19.569 1.00 93.56 97 GLN A O 1
ATOM 794 N N . ARG A 1 98 ? 2.126 -12.600 -18.343 1.00 94.50 98 ARG A N 1
ATOM 795 C CA . ARG A 1 98 ? 1.704 -13.205 -17.065 1.00 94.50 98 ARG A CA 1
ATOM 796 C C . ARG A 1 98 ? 2.675 -14.288 -16.580 1.00 94.50 98 ARG A C 1
ATOM 798 O O . ARG A 1 98 ? 2.267 -15.231 -15.909 1.00 94.50 98 ARG A O 1
ATOM 805 N N . ASP A 1 99 ? 3.954 -14.129 -16.904 1.00 96.56 99 ASP A N 1
ATOM 806 C CA . ASP A 1 99 ? 5.015 -15.082 -16.597 1.00 96.56 99 ASP A CA 1
ATOM 807 C C . ASP A 1 99 ? 5.847 -14.582 -15.412 1.00 96.56 99 ASP A C 1
ATOM 809 O O . ASP A 1 99 ? 6.845 -13.873 -15.565 1.00 96.56 99 ASP A O 1
ATOM 813 N N . ALA A 1 100 ? 5.403 -14.937 -14.205 1.00 97.25 100 ALA A N 1
ATOM 814 C CA . ALA A 1 100 ? 6.082 -14.546 -12.976 1.00 97.25 100 ALA A CA 1
ATOM 815 C C . ALA A 1 100 ? 7.479 -15.180 -12.857 1.00 97.25 100 ALA A C 1
ATOM 817 O O . ALA A 1 100 ? 8.396 -14.527 -12.359 1.00 97.25 100 ALA A O 1
ATOM 818 N N . VAL A 1 101 ? 7.678 -16.402 -13.363 1.00 97.81 101 VAL A N 1
ATOM 819 C CA . VAL A 1 101 ? 8.979 -17.090 -13.338 1.00 97.81 101 VAL A CA 1
ATOM 820 C C . VAL A 1 101 ? 10.001 -16.332 -14.183 1.00 97.81 101 VAL A C 1
ATOM 822 O O . VAL A 1 101 ? 11.094 -16.026 -13.695 1.00 97.81 101 VAL A O 1
ATOM 825 N N . ALA A 1 102 ? 9.646 -15.969 -15.418 1.00 97.31 102 ALA A N 1
ATOM 826 C CA . ALA A 1 102 ? 10.515 -15.172 -16.282 1.00 97.31 102 ALA A CA 1
ATOM 827 C C . ALA A 1 102 ? 10.793 -13.785 -15.683 1.00 97.31 102 ALA A C 1
ATOM 829 O O . ALA A 1 102 ? 11.938 -13.330 -15.685 1.00 97.31 102 ALA A O 1
ATOM 830 N N . THR A 1 103 ? 9.785 -13.135 -15.089 1.00 97.88 103 THR A N 1
ATOM 831 C CA . THR A 1 103 ? 9.977 -11.864 -14.373 1.00 97.88 103 THR A CA 1
ATOM 832 C C . THR A 1 103 ? 10.991 -11.994 -13.232 1.00 97.88 103 THR A C 1
ATOM 834 O O . THR A 1 103 ? 11.885 -11.154 -13.113 1.00 97.88 103 THR A O 1
ATOM 837 N N . LEU A 1 104 ? 10.901 -13.044 -12.410 1.00 98.19 104 LEU A N 1
ATOM 838 C CA . LEU A 1 104 ? 11.835 -13.274 -11.301 1.00 98.19 104 LEU A CA 1
ATOM 839 C C . LEU A 1 104 ? 13.257 -13.586 -11.780 1.00 98.19 104 LEU A C 1
ATOM 841 O O . LEU A 1 104 ? 14.211 -13.206 -11.101 1.00 98.19 104 LEU A O 1
ATOM 845 N N . ALA A 1 105 ? 13.408 -14.244 -12.931 1.00 97.50 105 ALA A N 1
ATOM 846 C CA . ALA A 1 105 ? 14.713 -14.504 -13.537 1.00 97.50 105 ALA A CA 1
ATOM 847 C C . ALA A 1 105 ? 15.395 -13.217 -14.039 1.00 97.50 105 ALA A C 1
ATOM 849 O O . ALA A 1 105 ? 16.620 -13.110 -13.985 1.00 97.50 105 ALA A O 1
ATOM 850 N N . LEU A 1 106 ? 14.612 -12.231 -14.490 1.00 97.25 106 LEU A N 1
ATOM 851 C CA . LEU A 1 106 ? 15.114 -10.932 -14.957 1.00 97.25 106 LEU A CA 1
ATOM 852 C C . LEU A 1 106 ? 15.479 -9.971 -13.820 1.00 97.25 106 LEU A C 1
ATOM 854 O O . LEU A 1 106 ? 16.265 -9.044 -14.028 1.00 97.25 106 LEU A O 1
ATOM 858 N N . ILE A 1 107 ? 14.910 -10.170 -12.630 1.00 97.88 107 ILE A N 1
ATOM 859 C CA . ILE A 1 107 ? 15.086 -9.266 -11.494 1.00 97.88 107 ILE A CA 1
ATOM 860 C C . ILE A 1 107 ? 15.702 -10.033 -10.327 1.00 97.88 107 ILE A C 1
ATOM 862 O O . ILE A 1 107 ? 14.957 -10.603 -9.529 1.00 97.88 107 ILE A O 1
ATOM 866 N N . PRO A 1 108 ? 17.037 -10.057 -10.182 1.00 95.00 108 PRO A N 1
ATOM 867 C CA . PRO A 1 108 ? 17.662 -10.658 -9.012 1.00 95.00 108 PRO A CA 1
ATOM 868 C C . PRO A 1 108 ? 17.290 -9.899 -7.731 1.00 95.00 108 PRO A C 1
ATOM 870 O O . PRO A 1 108 ? 16.844 -8.750 -7.759 1.00 95.00 108 PRO A O 1
ATOM 873 N N . GLU A 1 109 ? 17.478 -10.559 -6.593 1.00 94.94 109 GLU A N 1
ATOM 874 C CA . GLU A 1 109 ? 17.310 -9.933 -5.283 1.00 94.94 109 GLU A CA 1
ATOM 875 C C . GLU A 1 109 ? 18.298 -8.774 -5.089 1.00 94.94 109 GLU A C 1
ATOM 877 O O . GLU A 1 109 ? 19.462 -8.860 -5.489 1.00 94.94 109 GLU A O 1
ATOM 882 N N . GLU A 1 110 ? 17.829 -7.689 -4.469 1.00 94.69 110 GLU A N 1
ATOM 883 C CA . GLU A 1 110 ? 18.680 -6.550 -4.135 1.00 94.69 110 GLU A CA 1
ATOM 884 C C . GLU A 1 110 ? 19.650 -6.910 -3.006 1.00 94.69 110 GLU A C 1
ATOM 886 O O . GLU A 1 110 ? 19.235 -7.265 -1.901 1.00 94.69 110 GLU A O 1
ATOM 891 N N . THR A 1 111 ? 20.949 -6.778 -3.273 1.00 92.12 111 THR A N 1
ATOM 892 C CA . THR A 1 111 ? 22.022 -7.092 -2.308 1.00 92.12 111 THR A CA 1
ATOM 893 C C . THR A 1 111 ? 22.741 -5.845 -1.793 1.00 92.12 111 THR A C 1
ATOM 895 O O . THR A 1 111 ? 23.525 -5.922 -0.842 1.00 92.12 111 THR A O 1
ATOM 898 N N . GLY A 1 112 ? 22.484 -4.689 -2.407 1.00 92.88 112 GLY A N 1
ATOM 899 C CA . GLY A 1 112 ? 22.968 -3.391 -1.976 1.00 92.88 112 GLY A CA 1
ATOM 900 C C . GLY A 1 112 ? 22.270 -2.878 -0.718 1.00 92.88 112 GLY A C 1
ATOM 901 O O . GLY A 1 112 ? 21.377 -3.500 -0.150 1.00 92.88 112 GLY A O 1
ATOM 902 N N . LYS A 1 113 ? 22.711 -1.702 -0.260 1.00 94.62 113 LYS A N 1
ATOM 903 C CA . LYS A 1 113 ? 22.139 -1.000 0.904 1.00 94.62 113 LYS A CA 1
ATOM 904 C C . LYS A 1 113 ? 21.340 0.248 0.529 1.00 94.62 113 LYS A C 1
ATOM 906 O O . LYS A 1 113 ? 20.763 0.879 1.412 1.00 94.62 113 LYS A O 1
ATOM 911 N N . ASP A 1 114 ? 21.350 0.630 -0.744 1.00 96.94 114 ASP A N 1
ATOM 912 C CA . ASP A 1 114 ? 20.725 1.844 -1.262 1.00 96.94 114 ASP A CA 1
ATOM 913 C C . ASP A 1 114 ? 19.808 1.476 -2.428 1.00 96.94 114 ASP A C 1
ATOM 915 O O . ASP A 1 114 ? 20.267 0.913 -3.416 1.00 96.94 114 ASP A O 1
ATOM 919 N N . LEU A 1 115 ? 18.522 1.782 -2.276 1.00 97.25 115 LEU A N 1
ATOM 920 C CA . LEU A 1 115 ? 17.465 1.561 -3.259 1.00 97.25 115 LEU A CA 1
ATOM 921 C C . LEU A 1 115 ? 16.777 2.894 -3.611 1.00 97.25 115 LEU A C 1
ATOM 923 O O . LEU A 1 115 ? 15.586 2.947 -3.913 1.00 97.25 115 LEU A O 1
ATOM 927 N N . THR A 1 116 ? 17.511 4.008 -3.524 1.00 97.25 116 THR A N 1
ATOM 928 C CA . THR A 1 116 ? 16.977 5.334 -3.873 1.00 97.25 116 THR A CA 1
ATOM 929 C C . THR A 1 116 ? 16.836 5.551 -5.378 1.00 97.25 116 THR A C 1
ATOM 931 O O . THR A 1 116 ? 16.028 6.392 -5.781 1.00 97.25 116 THR A O 1
ATOM 934 N N . ASP A 1 117 ? 17.547 4.783 -6.213 1.00 96.44 117 ASP A N 1
ATOM 935 C CA . ASP A 1 117 ? 17.337 4.809 -7.662 1.00 96.44 117 ASP A CA 1
ATOM 936 C C . ASP A 1 117 ? 15.918 4.340 -8.012 1.00 96.44 117 ASP A C 1
ATOM 938 O O . ASP A 1 117 ? 15.417 3.333 -7.512 1.00 96.44 117 ASP A O 1
ATOM 942 N N . THR A 1 118 ? 15.242 5.095 -8.877 1.00 94.69 118 THR A N 1
ATOM 943 C CA . THR A 1 118 ? 13.838 4.829 -9.217 1.00 94.69 118 THR A CA 1
ATOM 944 C C . THR A 1 118 ? 13.675 3.567 -10.062 1.00 94.69 118 THR A C 1
ATOM 946 O O . THR A 1 118 ? 12.683 2.856 -9.906 1.00 94.69 118 THR A O 1
ATOM 949 N N . THR A 1 119 ? 14.621 3.275 -10.954 1.00 95.19 119 THR A N 1
ATOM 950 C CA . THR A 1 119 ? 14.553 2.091 -11.820 1.00 95.19 119 THR A CA 1
ATOM 951 C C . THR A 1 119 ? 14.795 0.833 -11.002 1.00 95.19 119 THR A C 1
ATOM 953 O O . THR A 1 119 ? 13.992 -0.096 -11.081 1.00 95.19 119 THR A O 1
ATOM 956 N N . ASP A 1 120 ? 15.843 0.824 -10.176 1.00 97.00 120 ASP A N 1
ATOM 957 C CA . ASP A 1 120 ? 16.158 -0.321 -9.318 1.00 97.00 120 ASP A CA 1
ATOM 958 C C . ASP A 1 120 ? 15.050 -0.561 -8.280 1.00 97.00 120 ASP A C 1
ATOM 960 O O . ASP A 1 120 ? 14.606 -1.698 -8.105 1.00 97.00 120 ASP A O 1
ATOM 964 N N . PHE A 1 121 ? 14.490 0.500 -7.683 1.00 98.31 121 PHE A N 1
ATOM 965 C CA . PHE A 1 121 ? 13.316 0.382 -6.814 1.00 98.31 121 PHE A CA 1
ATOM 966 C C . PHE A 1 121 ? 12.123 -0.259 -7.532 1.00 98.31 121 PHE A C 1
ATOM 968 O O . PHE A 1 121 ? 11.542 -1.220 -7.030 1.00 98.31 121 PHE A O 1
ATOM 975 N N . ASN A 1 122 ? 11.764 0.233 -8.721 1.00 97.19 122 ASN A N 1
ATOM 976 C CA . ASN A 1 122 ? 10.620 -0.283 -9.476 1.00 97.19 122 ASN A CA 1
ATOM 977 C C . ASN A 1 122 ? 10.824 -1.732 -9.943 1.00 97.19 122 ASN A C 1
ATOM 979 O O . ASN A 1 122 ? 9.858 -2.495 -10.002 1.00 97.19 122 ASN A O 1
ATOM 983 N N . LEU A 1 123 ? 12.064 -2.132 -10.247 1.00 98.25 123 LEU A N 1
ATOM 984 C CA . LEU A 1 123 ? 12.412 -3.531 -10.493 1.00 98.25 123 LEU A CA 1
ATOM 985 C C . LEU A 1 123 ? 12.121 -4.376 -9.246 1.00 98.25 123 LEU A C 1
ATOM 987 O O . LEU A 1 123 ? 11.410 -5.373 -9.341 1.00 98.25 123 LEU A O 1
ATOM 991 N N . GLN A 1 124 ? 12.577 -3.956 -8.064 1.00 98.56 124 GLN A N 1
ATOM 992 C CA . GLN A 1 124 ? 12.315 -4.698 -6.825 1.00 98.56 124 GLN A CA 1
ATOM 993 C C . GLN A 1 124 ? 10.830 -4.709 -6.434 1.00 98.56 124 GLN A C 1
ATOM 995 O O . GLN A 1 124 ? 10.351 -5.703 -5.885 1.00 98.56 124 GLN A O 1
ATOM 1000 N N . VAL A 1 125 ? 10.068 -3.667 -6.770 1.00 98.31 125 VAL A N 1
ATOM 1001 C CA . VAL A 1 125 ? 8.603 -3.688 -6.653 1.00 98.31 125 VAL A CA 1
ATOM 1002 C C . VAL A 1 125 ? 8.006 -4.772 -7.550 1.00 98.31 125 VAL A C 1
ATOM 1004 O O . VAL A 1 125 ? 7.222 -5.602 -7.092 1.00 98.31 125 VAL A O 1
ATOM 1007 N N . LEU A 1 126 ? 8.410 -4.823 -8.817 1.00 98.25 126 LEU A N 1
ATOM 1008 C CA . LEU A 1 126 ? 7.910 -5.835 -9.742 1.00 98.25 126 LEU A CA 1
ATOM 1009 C C . LEU A 1 126 ? 8.291 -7.259 -9.305 1.00 98.25 126 LEU A C 1
ATOM 1011 O O . LEU A 1 126 ? 7.478 -8.174 -9.427 1.00 98.25 126 LEU A O 1
ATOM 1015 N N . ARG A 1 127 ? 9.486 -7.437 -8.725 1.00 98.56 127 ARG A N 1
ATOM 1016 C CA . ARG A 1 127 ? 9.906 -8.702 -8.109 1.00 98.56 127 ARG A CA 1
ATOM 1017 C C . ARG A 1 127 ? 8.959 -9.122 -6.990 1.00 98.56 127 ARG A C 1
ATOM 1019 O O . ARG A 1 127 ? 8.509 -10.261 -7.001 1.00 98.56 127 ARG A O 1
ATOM 1026 N N . GLY A 1 128 ? 8.623 -8.227 -6.061 1.00 98.31 128 GLY A N 1
ATOM 1027 C CA . GLY A 1 128 ? 7.701 -8.551 -4.968 1.00 98.31 128 GLY A CA 1
ATOM 1028 C C . GLY A 1 128 ? 6.315 -8.963 -5.467 1.00 98.31 128 GLY A C 1
ATOM 1029 O O . GLY A 1 128 ? 5.790 -9.986 -5.035 1.00 98.31 128 GLY A O 1
ATOM 1030 N N . LEU A 1 129 ? 5.782 -8.260 -6.470 1.00 97.94 129 LEU A N 1
ATOM 1031 C CA . LEU A 1 129 ? 4.520 -8.625 -7.124 1.00 97.94 129 LEU A CA 1
ATOM 1032 C C . LEU A 1 129 ? 4.579 -9.987 -7.840 1.00 97.94 129 LEU A C 1
ATOM 1034 O O . LEU A 1 129 ? 3.584 -10.712 -7.882 1.00 97.94 129 LEU A O 1
ATOM 1038 N N . ALA A 1 130 ? 5.727 -10.350 -8.416 1.00 98.25 130 ALA A N 1
ATOM 1039 C CA . ALA A 1 130 ? 5.940 -11.665 -9.018 1.00 98.25 130 ALA A CA 1
ATOM 1040 C C . ALA A 1 130 ? 6.085 -12.774 -7.963 1.00 98.25 130 ALA A C 1
ATOM 1042 O O . ALA A 1 130 ? 5.532 -13.856 -8.152 1.00 98.25 130 ALA A O 1
ATOM 1043 N N . LEU A 1 131 ? 6.736 -12.499 -6.826 1.00 98.44 131 LEU A N 1
ATOM 1044 C CA . LEU A 1 131 ? 6.823 -13.429 -5.692 1.00 98.44 131 LEU A CA 1
ATOM 1045 C C . LEU A 1 131 ? 5.437 -13.767 -5.130 1.00 98.44 131 LEU A C 1
ATOM 1047 O O . LEU A 1 131 ? 5.187 -14.930 -4.823 1.00 98.44 131 LEU A O 1
ATOM 1051 N N . GLU A 1 132 ? 4.526 -12.790 -5.042 1.00 96.19 132 GLU A N 1
ATOM 1052 C CA . GLU A 1 132 ? 3.139 -13.031 -4.610 1.00 96.19 132 GLU A CA 1
ATOM 1053 C C . GLU A 1 132 ? 2.427 -14.059 -5.497 1.00 96.19 132 GLU A C 1
ATOM 1055 O O . GLU A 1 132 ? 1.702 -14.917 -4.995 1.00 96.19 132 GLU A O 1
ATOM 1060 N N . VAL A 1 133 ? 2.629 -13.968 -6.815 1.00 95.88 133 VAL A N 1
ATOM 1061 C CA . VAL A 1 133 ? 1.989 -14.849 -7.800 1.00 95.88 133 VAL A CA 1
ATOM 1062 C C . VAL A 1 133 ? 2.625 -16.237 -7.798 1.00 95.88 133 VAL A C 1
ATOM 1064 O O . VAL A 1 133 ? 1.904 -17.230 -7.801 1.00 95.88 133 VAL A O 1
ATOM 1067 N N . GLU A 1 134 ? 3.955 -16.302 -7.787 1.00 96.25 134 GLU A N 1
ATOM 1068 C CA . GLU A 1 134 ? 4.703 -17.543 -8.014 1.00 96.25 134 GLU A CA 1
ATOM 1069 C C . GLU A 1 134 ? 4.950 -18.351 -6.730 1.00 96.25 134 GLU A C 1
ATOM 1071 O O . GLU A 1 134 ? 4.947 -19.581 -6.737 1.00 96.25 134 GLU A O 1
ATOM 1076 N N . HIS A 1 135 ? 5.174 -17.676 -5.604 1.00 94.12 135 HIS A N 1
ATOM 1077 C CA . HIS A 1 135 ? 5.593 -18.305 -4.345 1.00 94.12 135 HIS A CA 1
ATOM 1078 C C . HIS A 1 135 ? 4.670 -17.979 -3.162 1.00 94.12 135 HIS A C 1
ATOM 1080 O O . HIS A 1 135 ? 4.875 -18.483 -2.055 1.00 94.12 135 HIS A O 1
ATOM 1086 N N . GLY A 1 136 ? 3.629 -17.175 -3.388 1.00 95.00 136 GLY A N 1
ATOM 1087 C CA . GLY A 1 136 ? 2.641 -16.801 -2.383 1.00 95.00 136 GLY A CA 1
ATOM 1088 C C . GLY A 1 136 ? 3.104 -15.695 -1.430 1.00 95.00 136 GLY A C 1
ATOM 1089 O O . GLY A 1 136 ? 4.185 -15.115 -1.546 1.00 95.00 136 GLY A O 1
ATOM 1090 N N . TRP A 1 137 ? 2.249 -15.397 -0.451 1.00 96.25 137 TRP A N 1
ATOM 1091 C CA . TRP A 1 137 ? 2.375 -14.204 0.391 1.00 96.25 137 TRP A CA 1
ATOM 1092 C C . TRP A 1 137 ? 3.619 -14.185 1.279 1.00 96.25 137 TRP A C 1
ATOM 1094 O O . TRP A 1 137 ? 4.180 -13.120 1.505 1.00 96.25 137 TRP A O 1
ATOM 1104 N N . GLN A 1 138 ? 4.087 -15.346 1.750 1.00 96.62 138 GLN A N 1
ATOM 1105 C CA . GLN A 1 138 ? 5.249 -15.417 2.641 1.00 96.62 138 GLN A CA 1
ATOM 1106 C C . GLN A 1 138 ? 6.529 -14.919 1.957 1.00 96.62 138 GLN A C 1
ATOM 1108 O O . GLN A 1 138 ? 7.315 -14.199 2.571 1.00 96.62 138 GLN A O 1
ATOM 1113 N N . ALA A 1 139 ? 6.736 -15.280 0.687 1.00 97.50 139 ALA A N 1
ATOM 1114 C CA . ALA A 1 139 ? 7.909 -14.854 -0.070 1.00 97.50 139 ALA A CA 1
ATOM 1115 C C . ALA A 1 139 ? 7.884 -13.341 -0.329 1.00 97.50 139 ALA A C 1
ATOM 1117 O O . ALA A 1 139 ? 8.896 -12.661 -0.151 1.00 97.50 139 ALA A O 1
ATOM 1118 N N . ALA A 1 140 ? 6.714 -12.807 -0.686 1.00 98.12 140 ALA A N 1
ATOM 1119 C CA . ALA A 1 140 ? 6.516 -11.375 -0.862 1.00 98.12 140 ALA A CA 1
ATOM 1120 C C . ALA A 1 140 ? 6.703 -10.599 0.449 1.00 98.12 140 ALA A C 1
ATOM 1122 O O . ALA A 1 140 ? 7.377 -9.574 0.464 1.00 98.12 140 ALA A O 1
ATOM 1123 N N . GLU A 1 141 ? 6.188 -11.111 1.570 1.00 97.94 141 GLU A N 1
ATOM 1124 C CA . GLU A 1 141 ? 6.375 -10.496 2.886 1.00 97.94 141 GLU A CA 1
ATOM 1125 C C . GLU A 1 141 ? 7.862 -10.385 3.242 1.00 97.94 141 GLU A C 1
ATOM 1127 O O . GLU A 1 141 ? 8.330 -9.304 3.612 1.00 97.94 141 GLU A O 1
ATOM 1132 N N . THR A 1 142 ? 8.615 -11.483 3.109 1.00 98.19 142 THR A N 1
ATOM 1133 C CA . THR A 1 142 ? 10.063 -11.494 3.357 1.00 98.19 142 THR A CA 1
ATOM 1134 C C . THR A 1 142 ? 10.777 -10.463 2.488 1.00 98.19 142 THR A C 1
ATOM 1136 O O . THR A 1 142 ? 11.607 -9.706 2.994 1.00 98.19 142 THR A O 1
ATOM 1139 N N . HIS A 1 143 ? 10.406 -10.382 1.210 1.00 98.50 143 HIS A N 1
ATOM 1140 C CA . HIS A 1 143 ? 10.952 -9.409 0.270 1.00 98.50 143 HIS A CA 1
ATOM 1141 C C . HIS A 1 143 ? 10.666 -7.963 0.691 1.00 98.50 143 HIS A C 1
ATOM 1143 O O . HIS A 1 143 ? 11.592 -7.167 0.832 1.00 98.50 143 HIS A O 1
ATOM 1149 N N . TRP A 1 144 ? 9.412 -7.616 0.988 1.00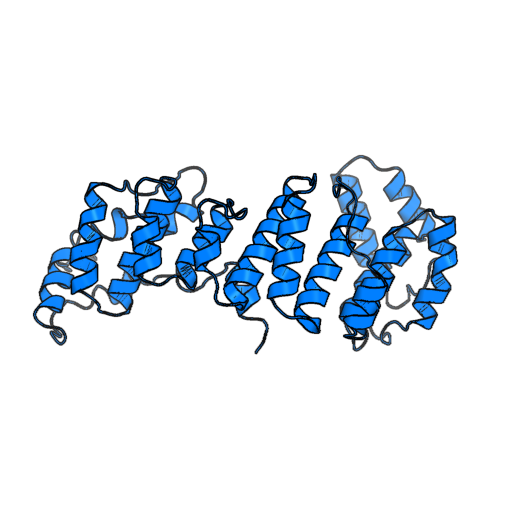 98.62 144 TRP A N 1
ATOM 1150 C CA . TRP A 1 144 ? 9.048 -6.261 1.416 1.00 98.62 144 TRP A CA 1
ATOM 1151 C C . TRP A 1 144 ? 9.733 -5.845 2.715 1.00 98.62 144 TRP A C 1
ATOM 1153 O O . TRP A 1 144 ? 10.202 -4.710 2.831 1.00 98.62 144 TRP A O 1
ATOM 1163 N N . ARG A 1 145 ? 9.840 -6.764 3.681 1.00 98.19 145 ARG A N 1
ATOM 1164 C CA . ARG A 1 145 ? 10.571 -6.522 4.930 1.00 98.19 145 ARG A CA 1
ATOM 1165 C C . ARG A 1 145 ? 12.052 -6.267 4.681 1.00 98.19 145 ARG A C 1
ATOM 1167 O O . ARG A 1 145 ? 12.588 -5.350 5.295 1.00 98.19 145 ARG A O 1
ATOM 1174 N N . HIS A 1 146 ? 12.687 -7.020 3.782 1.00 98.00 146 HIS A N 1
ATOM 1175 C CA . HIS A 1 146 ? 14.076 -6.780 3.382 1.00 98.00 146 HIS A CA 1
ATOM 1176 C C . HIS A 1 146 ? 14.250 -5.378 2.791 1.00 98.00 146 HIS A C 1
ATOM 1178 O O . HIS A 1 146 ? 15.066 -4.606 3.296 1.00 98.00 146 HIS A O 1
ATOM 1184 N N . LEU A 1 147 ? 13.422 -4.995 1.810 1.00 98.50 147 LEU A N 1
ATOM 1185 C CA . LEU A 1 147 ? 13.518 -3.673 1.177 1.00 98.50 147 LEU A CA 1
ATOM 1186 C C . LEU A 1 147 ? 13.325 -2.518 2.175 1.00 98.50 147 LEU A C 1
ATOM 1188 O O . LEU A 1 147 ? 13.973 -1.482 2.044 1.00 98.50 147 LEU A O 1
ATOM 1192 N N . LEU A 1 148 ? 12.483 -2.695 3.200 1.00 97.88 148 LEU A N 1
ATOM 1193 C CA . LEU A 1 148 ? 12.277 -1.710 4.273 1.00 97.88 148 LEU A CA 1
ATOM 1194 C C . LEU A 1 148 ? 13.511 -1.499 5.168 1.00 97.88 148 LEU A C 1
ATOM 1196 O O . LEU A 1 148 ? 13.558 -0.510 5.899 1.00 97.88 148 LEU A O 1
ATOM 1200 N N . THR A 1 149 ? 14.509 -2.388 5.115 1.00 97.00 149 THR A N 1
ATOM 1201 C CA . THR A 1 149 ? 15.802 -2.197 5.800 1.00 97.00 149 THR A CA 1
ATOM 1202 C C . THR A 1 149 ? 16.800 -1.370 4.987 1.00 97.00 149 THR A C 1
ATOM 1204 O O . THR A 1 149 ? 17.813 -0.918 5.529 1.00 97.00 149 THR A O 1
ATOM 1207 N N . LEU A 1 150 ? 16.532 -1.169 3.694 1.00 97.81 150 LEU A N 1
ATOM 1208 C CA . LEU A 1 150 ? 17.420 -0.469 2.775 1.00 97.81 150 LEU A CA 1
ATOM 1209 C C . LEU A 1 150 ? 17.179 1.041 2.824 1.00 97.81 150 LEU A C 1
ATOM 1211 O O . LEU A 1 150 ? 16.096 1.527 3.163 1.00 97.81 150 LEU A O 1
ATOM 1215 N N . LYS A 1 151 ? 18.194 1.813 2.432 1.00 98.00 151 LYS A N 1
ATOM 1216 C CA . LYS A 1 151 ? 18.043 3.257 2.261 1.00 98.00 151 LYS A CA 1
ATOM 1217 C C . LYS A 1 151 ? 17.109 3.529 1.078 1.00 98.00 151 LYS A C 1
ATOM 1219 O O . LYS A 1 151 ? 17.404 3.152 -0.050 1.00 98.00 151 LYS A O 1
ATOM 1224 N N . THR A 1 152 ? 16.010 4.222 1.351 1.00 97.62 152 THR A N 1
ATOM 1225 C CA . THR A 1 152 ? 14.978 4.628 0.387 1.00 97.62 152 THR A CA 1
ATOM 1226 C C . THR A 1 152 ? 14.610 6.095 0.612 1.00 97.62 152 THR A C 1
ATOM 1228 O O . THR A 1 152 ? 14.941 6.677 1.650 1.00 97.62 152 THR A O 1
ATOM 1231 N N . ASN A 1 153 ? 13.957 6.725 -0.366 1.00 97.38 153 ASN A N 1
ATOM 1232 C CA . ASN A 1 153 ? 13.320 8.026 -0.151 1.00 97.38 153 ASN A CA 1
ATOM 1233 C C . ASN A 1 153 ? 11.955 7.866 0.546 1.00 97.38 153 ASN A C 1
ATOM 1235 O O . ASN A 1 153 ? 11.430 6.761 0.667 1.00 97.38 153 ASN A O 1
ATOM 1239 N N . GLU A 1 154 ? 11.367 8.973 1.003 1.00 96.00 154 GLU A N 1
ATOM 1240 C CA . GLU A 1 154 ? 10.114 8.944 1.766 1.00 96.00 154 GLU A CA 1
ATOM 1241 C C . GLU A 1 154 ? 8.960 8.279 0.995 1.00 96.00 154 GLU A C 1
ATOM 1243 O O . GLU A 1 154 ? 8.250 7.438 1.544 1.00 96.00 154 GLU A O 1
ATOM 1248 N N . THR A 1 155 ? 8.794 8.597 -0.290 1.00 96.06 155 THR A N 1
ATOM 1249 C CA . THR A 1 155 ? 7.726 8.029 -1.126 1.00 96.06 155 THR A CA 1
ATOM 1250 C C . THR A 1 155 ? 7.904 6.527 -1.338 1.00 96.06 155 THR A C 1
ATOM 1252 O O . THR A 1 155 ? 6.946 5.765 -1.214 1.00 96.06 155 THR A O 1
ATOM 1255 N N . GLN A 1 156 ? 9.131 6.087 -1.619 1.00 98.12 156 GLN A N 1
ATOM 1256 C CA . GLN A 1 156 ? 9.487 4.673 -1.751 1.00 98.12 156 GLN A CA 1
ATOM 1257 C C . GLN A 1 156 ? 9.211 3.919 -0.453 1.00 98.12 156 GLN A C 1
ATOM 1259 O O . GLN A 1 156 ? 8.584 2.862 -0.467 1.00 98.12 156 GLN A O 1
ATOM 1264 N N . GLN A 1 157 ? 9.612 4.493 0.679 1.00 97.75 157 GLN A N 1
ATOM 1265 C CA . GLN A 1 157 ? 9.371 3.908 1.987 1.00 97.75 157 GLN A CA 1
ATOM 1266 C C . GLN A 1 157 ? 7.860 3.750 2.240 1.00 97.75 157 GLN A C 1
ATOM 1268 O O . GLN A 1 157 ? 7.414 2.671 2.642 1.00 97.75 157 GLN A O 1
ATOM 1273 N N . GLN A 1 158 ? 7.058 4.785 1.956 1.00 96.94 158 GLN A N 1
ATOM 1274 C CA . GLN A 1 158 ? 5.602 4.729 2.114 1.00 96.94 158 GLN A CA 1
ATOM 1275 C C . GLN A 1 158 ? 4.980 3.640 1.228 1.00 96.94 158 GLN A C 1
ATOM 1277 O O . GLN A 1 158 ? 4.102 2.908 1.685 1.00 96.94 158 GLN A O 1
ATOM 1282 N N . TYR A 1 159 ? 5.455 3.489 -0.010 1.00 97.94 159 TYR A N 1
ATOM 1283 C CA . TYR A 1 159 ? 5.001 2.429 -0.910 1.00 97.94 159 TYR A CA 1
ATOM 1284 C C . TYR A 1 159 ? 5.332 1.027 -0.376 1.00 97.94 159 TYR A C 1
ATOM 1286 O O . TYR A 1 159 ? 4.482 0.135 -0.411 1.00 97.94 159 TYR A O 1
ATOM 1294 N N . LEU A 1 160 ? 6.537 0.822 0.163 1.00 98.56 160 LEU A N 1
ATOM 1295 C CA . LEU A 1 160 ? 6.930 -0.464 0.747 1.00 98.56 160 LEU A CA 1
ATOM 1296 C C . LEU A 1 160 ? 6.097 -0.810 1.986 1.00 98.56 160 LEU A C 1
ATOM 1298 O O . LEU A 1 160 ? 5.666 -1.952 2.135 1.00 98.56 160 LEU A O 1
ATOM 1302 N N . GLN A 1 161 ? 5.813 0.171 2.850 1.00 98.44 161 GLN A N 1
ATOM 1303 C CA . GLN A 1 161 ? 4.914 -0.033 3.989 1.00 98.44 161 GLN A CA 1
ATOM 1304 C C . GLN A 1 161 ? 3.502 -0.430 3.542 1.00 98.44 161 GLN A C 1
ATOM 1306 O O . GLN A 1 161 ? 2.905 -1.323 4.140 1.00 98.44 161 GLN A O 1
ATOM 1311 N N . LEU A 1 162 ? 2.974 0.221 2.500 1.00 98.00 162 LEU A N 1
ATOM 1312 C CA . LEU A 1 162 ? 1.674 -0.122 1.926 1.00 98.00 162 LEU A CA 1
ATOM 1313 C C . LEU A 1 162 ? 1.674 -1.551 1.368 1.00 98.00 162 LEU A C 1
ATOM 1315 O O . LEU A 1 162 ? 0.786 -2.330 1.698 1.00 98.00 162 LEU A O 1
ATOM 1319 N N . SER A 1 163 ? 2.693 -1.905 0.583 1.00 98.31 163 SER A N 1
ATOM 1320 C CA . SER A 1 163 ? 2.824 -3.230 -0.041 1.00 98.31 163 SER A CA 1
ATOM 1321 C C . SER A 1 163 ? 2.895 -4.341 1.008 1.00 98.31 163 SER A C 1
ATOM 1323 O O . SER A 1 163 ? 2.206 -5.357 0.901 1.00 98.31 163 SER A O 1
ATOM 1325 N N . LEU A 1 164 ? 3.657 -4.120 2.085 1.00 98.56 164 LEU A N 1
ATOM 1326 C CA . LEU A 1 164 ? 3.710 -5.045 3.212 1.00 98.56 164 LEU A CA 1
ATOM 1327 C C . LEU A 1 164 ? 2.361 -5.150 3.937 1.00 98.56 164 LEU A C 1
ATOM 1329 O O . LEU A 1 164 ? 1.924 -6.258 4.241 1.00 98.56 164 LEU A O 1
ATOM 1333 N N . ALA A 1 165 ? 1.691 -4.026 4.204 1.00 98.12 165 ALA A N 1
ATOM 1334 C CA . ALA A 1 165 ? 0.383 -4.027 4.857 1.00 98.12 165 ALA A CA 1
ATOM 1335 C C . ALA A 1 165 ? -0.657 -4.805 4.035 1.00 98.12 165 ALA A C 1
ATOM 1337 O O . ALA A 1 165 ? -1.378 -5.639 4.579 1.00 98.12 165 ALA A O 1
ATOM 1338 N N . GLU A 1 166 ? -0.704 -4.587 2.721 1.00 96.62 166 GLU A N 1
ATOM 1339 C CA . GLU A 1 166 ? -1.588 -5.330 1.821 1.00 96.62 166 GLU A CA 1
ATOM 1340 C C . GLU A 1 166 ? -1.264 -6.825 1.793 1.00 96.62 166 GLU A C 1
ATOM 1342 O O . GLU A 1 166 ? -2.180 -7.646 1.855 1.00 96.62 166 GLU A O 1
ATOM 1347 N N . THR A 1 167 ? 0.024 -7.178 1.741 1.00 97.88 167 THR A N 1
ATOM 1348 C CA . THR A 1 167 ? 0.481 -8.576 1.772 1.00 97.88 167 THR A CA 1
ATOM 1349 C C . THR A 1 167 ? 0.025 -9.269 3.055 1.00 97.88 167 THR A C 1
ATOM 1351 O O .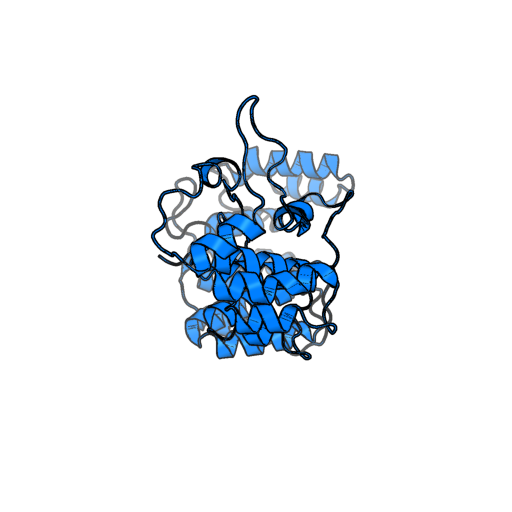 THR A 1 167 ? -0.568 -10.343 2.992 1.00 97.88 167 THR A O 1
ATOM 1354 N N . LEU A 1 168 ? 0.223 -8.631 4.214 1.00 97.69 168 LEU A N 1
ATOM 1355 C CA . LEU A 1 168 ? -0.181 -9.165 5.518 1.00 97.69 168 LEU A CA 1
ATOM 1356 C C . LEU A 1 168 ? -1.698 -9.349 5.622 1.00 97.69 168 LEU A C 1
ATOM 1358 O O . LEU A 1 168 ? -2.155 -10.385 6.099 1.00 97.69 168 LEU A O 1
ATOM 1362 N N . VAL A 1 169 ? -2.492 -8.391 5.132 1.00 96.50 169 VAL A N 1
ATOM 1363 C CA . VAL A 1 169 ? -3.958 -8.526 5.120 1.00 96.50 169 VAL A CA 1
ATOM 1364 C C . VAL A 1 169 ? -4.401 -9.673 4.210 1.00 96.50 169 VAL A C 1
ATOM 1366 O O . VAL A 1 169 ? -5.215 -10.494 4.628 1.00 96.50 169 VAL A O 1
ATOM 1369 N N . LYS A 1 170 ? -3.849 -9.777 2.995 1.00 94.69 170 LYS A N 1
ATOM 1370 C CA . LYS A 1 170 ? -4.167 -10.862 2.046 1.00 94.69 170 LYS A CA 1
ATOM 1371 C C . LYS A 1 170 ? -3.729 -12.238 2.559 1.00 94.69 170 LYS A C 1
ATOM 1373 O O . LYS A 1 170 ? -4.391 -13.230 2.263 1.00 94.69 170 LYS A O 1
ATOM 1378 N N . ALA A 1 171 ? -2.658 -12.293 3.348 1.00 95.62 171 ALA A N 1
ATOM 1379 C CA . ALA A 1 171 ? -2.203 -13.499 4.034 1.00 95.62 171 ALA A CA 1
ATOM 1380 C C . ALA A 1 171 ? -3.054 -13.868 5.265 1.00 95.62 171 ALA A C 1
ATOM 1382 O O . ALA A 1 171 ? -2.884 -14.952 5.812 1.00 95.62 171 ALA A O 1
ATOM 1383 N N . GLY A 1 172 ? -3.958 -12.988 5.712 1.00 94.88 172 GLY A N 1
ATOM 1384 C CA . GLY A 1 172 ? -4.739 -13.166 6.938 1.00 94.88 172 GLY A CA 1
ATOM 1385 C C . GLY A 1 172 ? -4.005 -12.778 8.227 1.00 94.88 172 GLY A C 1
ATOM 1386 O O . GLY A 1 172 ? -4.601 -12.877 9.292 1.00 94.88 172 GLY A O 1
ATOM 1387 N N . HIS A 1 173 ? -2.768 -12.278 8.141 1.00 96.00 173 HIS A N 1
ATOM 1388 C CA . HIS A 1 173 ? -1.892 -11.913 9.266 1.00 96.00 173 HIS A CA 1
ATOM 1389 C C . HIS A 1 173 ? -1.938 -10.405 9.588 1.00 96.00 173 HIS A C 1
ATOM 1391 O O . HIS A 1 173 ? -0.921 -9.756 9.849 1.00 96.00 173 HIS A O 1
ATOM 1397 N N . HIS A 1 174 ? -3.117 -9.796 9.494 1.00 95.62 174 HIS A N 1
ATOM 1398 C CA . HIS A 1 174 ? -3.312 -8.351 9.651 1.00 95.62 174 HIS A CA 1
ATOM 1399 C C . HIS A 1 174 ? -2.917 -7.826 11.045 1.00 95.62 174 HIS A C 1
ATOM 1401 O O . HIS A 1 174 ? -2.507 -6.675 11.178 1.00 95.62 174 HIS A O 1
ATOM 1407 N N . GLU A 1 175 ? -2.968 -8.660 12.080 1.00 95.88 175 GLU A N 1
ATOM 1408 C CA . GLU A 1 175 ? -2.490 -8.360 13.430 1.00 95.88 175 GLU A CA 1
ATOM 1409 C C . GLU A 1 175 ? -0.987 -8.042 13.478 1.00 95.88 175 GLU A C 1
ATOM 1411 O O . GLU A 1 175 ? -0.564 -7.188 14.262 1.00 95.88 175 GLU A O 1
ATOM 1416 N N . ALA A 1 176 ? -0.181 -8.637 12.588 1.00 96.69 176 ALA A N 1
ATOM 1417 C CA . ALA A 1 176 ? 1.261 -8.399 12.520 1.00 96.69 176 ALA A CA 1
ATOM 1418 C C . ALA A 1 176 ? 1.603 -6.951 12.134 1.00 96.69 176 ALA A C 1
ATOM 1420 O O . ALA A 1 176 ? 2.692 -6.468 12.441 1.00 96.69 176 ALA A O 1
ATOM 1421 N N . ILE A 1 177 ? 0.665 -6.222 11.519 1.00 97.44 177 ILE A N 1
ATOM 1422 C CA . ILE A 1 177 ? 0.809 -4.792 11.214 1.00 97.44 177 ILE A CA 1
ATOM 1423 C C . ILE A 1 177 ? 0.944 -3.980 12.504 1.00 97.44 177 ILE A C 1
ATOM 1425 O O . ILE A 1 177 ? 1.662 -2.980 12.522 1.00 97.44 177 ILE A O 1
ATOM 1429 N N . PHE A 1 178 ? 0.318 -4.425 13.592 1.00 95.88 178 PHE A N 1
ATOM 1430 C CA . PHE A 1 178 ? 0.282 -3.716 14.868 1.00 95.88 178 PHE A CA 1
ATOM 1431 C C . PHE A 1 178 ? 1.278 -4.247 15.903 1.00 95.88 178 PHE A C 1
ATOM 1433 O O . PHE A 1 178 ? 1.332 -3.726 17.018 1.00 95.88 178 PHE A O 1
ATOM 1440 N N . ALA A 1 179 ? 2.089 -5.243 15.541 1.00 94.44 179 ALA A N 1
ATOM 1441 C CA . ALA A 1 179 ? 3.159 -5.730 16.399 1.00 94.44 179 ALA A CA 1
ATOM 1442 C C . ALA A 1 179 ? 4.191 -4.613 16.689 1.00 94.44 179 ALA A C 1
ATOM 1444 O O . ALA A 1 179 ? 4.422 -3.748 15.832 1.00 94.44 179 ALA A O 1
ATOM 1445 N N . PRO A 1 180 ? 4.843 -4.608 17.870 1.00 91.44 180 PRO A N 1
ATOM 1446 C CA . PRO A 1 180 ? 5.814 -3.570 18.237 1.00 91.44 180 PRO A CA 1
ATOM 1447 C C . PRO A 1 180 ? 6.945 -3.383 17.210 1.00 91.44 180 PRO A C 1
ATOM 1449 O O . PRO A 1 180 ? 7.341 -2.255 16.899 1.00 91.44 180 PRO A O 1
ATOM 1452 N N . ASP A 1 181 ? 7.414 -4.485 16.631 1.00 92.19 181 ASP A N 1
ATOM 1453 C CA . ASP A 1 181 ? 8.485 -4.571 15.636 1.00 92.19 181 ASP A CA 1
ATOM 1454 C C . ASP A 1 181 ? 7.999 -4.417 14.183 1.00 92.19 181 ASP A C 1
ATOM 1456 O O . ASP A 1 181 ? 8.804 -4.453 13.252 1.00 92.19 181 ASP A O 1
ATOM 1460 N N . SER A 1 182 ? 6.700 -4.194 13.963 1.00 96.06 182 SER A N 1
ATOM 1461 C CA . SER A 1 182 ? 6.155 -3.974 12.624 1.00 96.06 182 SER A CA 1
ATOM 1462 C C . SER A 1 182 ? 6.801 -2.754 11.963 1.00 96.06 182 SER A C 1
ATOM 1464 O O . SER A 1 182 ? 6.776 -1.666 12.550 1.00 96.06 182 SER A O 1
ATOM 1466 N N . PRO A 1 183 ? 7.317 -2.866 10.728 1.00 96.25 183 PRO A N 1
ATOM 1467 C CA . PRO A 1 183 ? 7.831 -1.716 9.993 1.00 96.25 183 PRO A CA 1
ATOM 1468 C C . PRO A 1 183 ? 6.701 -0.858 9.386 1.00 96.25 183 PRO A C 1
ATOM 1470 O O . PRO A 1 183 ? 6.968 0.225 8.865 1.00 96.25 183 PRO A O 1
ATOM 1473 N N . VAL A 1 184 ? 5.436 -1.294 9.482 1.00 97.31 184 VAL A N 1
ATOM 1474 C CA . VAL A 1 184 ? 4.261 -0.506 9.083 1.00 97.31 184 VAL A CA 1
ATOM 1475 C C . VAL A 1 184 ? 3.893 0.464 10.211 1.00 97.31 184 VAL A C 1
ATOM 1477 O O . VAL A 1 184 ? 3.129 0.146 11.126 1.00 97.31 184 VAL A O 1
ATOM 1480 N N . LYS A 1 185 ? 4.464 1.665 10.147 1.00 94.12 185 LYS A N 1
ATOM 1481 C CA . LYS A 1 185 ? 4.254 2.768 11.097 1.00 94.12 185 LYS A CA 1
ATOM 1482 C C . LYS A 1 185 ? 3.326 3.861 10.565 1.00 94.12 185 LYS A C 1
ATOM 1484 O O . LYS A 1 185 ? 2.822 4.660 11.344 1.00 94.12 185 LYS A O 1
ATOM 1489 N N . ASN A 1 186 ? 3.085 3.914 9.256 1.00 93.38 186 ASN A N 1
ATOM 1490 C CA . ASN A 1 186 ? 2.230 4.933 8.660 1.00 93.38 186 ASN A CA 1
ATOM 1491 C C . ASN A 1 186 ? 0.775 4.747 9.116 1.00 93.38 186 ASN A C 1
ATOM 1493 O O . ASN A 1 186 ? 0.106 3.766 8.773 1.00 93.38 186 ASN A O 1
ATOM 1497 N N . LEU A 1 187 ? 0.283 5.732 9.866 1.00 91.06 187 LEU A N 1
ATOM 1498 C CA . LEU A 1 187 ? -1.029 5.692 10.492 1.00 91.06 187 LEU A CA 1
ATOM 1499 C C . LEU A 1 187 ? -2.180 5.604 9.484 1.00 91.06 187 LEU A C 1
ATOM 1501 O O . LEU A 1 187 ? -3.208 5.012 9.801 1.00 91.06 187 LEU A O 1
ATOM 1505 N N . ARG A 1 188 ? -2.014 6.092 8.248 1.00 89.62 188 ARG A N 1
ATOM 1506 C CA . ARG A 1 188 ? -3.033 5.943 7.197 1.00 89.62 188 ARG A CA 1
ATOM 1507 C C . ARG A 1 188 ? -3.271 4.471 6.858 1.00 89.62 188 ARG A C 1
ATOM 1509 O O . ARG A 1 188 ? -4.420 4.056 6.720 1.00 89.62 188 ARG A O 1
ATOM 1516 N N . PHE A 1 189 ? -2.203 3.685 6.734 1.00 93.25 189 PHE A N 1
ATOM 1517 C CA . PHE A 1 189 ? -2.302 2.261 6.401 1.00 93.25 189 PHE A CA 1
ATOM 1518 C C . PHE A 1 189 ? -2.816 1.457 7.594 1.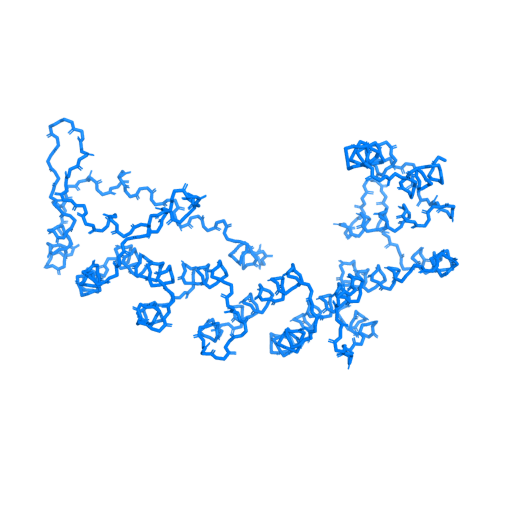00 93.25 189 PHE A C 1
ATOM 1520 O O . PHE A 1 189 ? -3.736 0.658 7.441 1.00 93.25 189 PHE A O 1
ATOM 1527 N N . ARG A 1 190 ? -2.306 1.743 8.797 1.00 95.50 190 ARG A N 1
ATOM 1528 C CA . ARG A 1 190 ? -2.776 1.124 10.047 1.00 95.50 190 ARG A CA 1
ATOM 1529 C C . ARG A 1 190 ? -4.267 1.392 10.281 1.00 95.50 190 ARG A C 1
ATOM 1531 O O . ARG A 1 190 ? -5.040 0.457 10.463 1.00 95.50 190 ARG A O 1
ATOM 1538 N N . SER A 1 191 ? -4.698 2.648 10.144 1.00 92.81 191 SER A N 1
ATOM 1539 C CA . SER A 1 191 ? -6.110 3.050 10.236 1.00 92.81 191 SER A CA 1
ATOM 1540 C C . SER A 1 191 ? -6.990 2.337 9.213 1.00 92.81 191 SER A C 1
ATOM 1542 O O . SER A 1 191 ? -8.100 1.923 9.538 1.00 92.81 191 SER A O 1
ATOM 1544 N N . ALA A 1 192 ? -6.513 2.172 7.973 1.00 91.50 192 ALA A N 1
ATOM 1545 C CA . ALA A 1 192 ? -7.260 1.449 6.949 1.00 91.50 192 ALA A CA 1
ATOM 1546 C C . ALA A 1 192 ? -7.516 -0.011 7.345 1.00 91.50 192 ALA A C 1
ATOM 1548 O O . ALA A 1 192 ? -8.618 -0.514 7.134 1.00 91.50 192 ALA A O 1
ATOM 1549 N N . VAL A 1 193 ? -6.523 -0.679 7.934 1.00 95.12 193 VAL A N 1
ATOM 1550 C CA . VAL A 1 193 ? -6.643 -2.067 8.402 1.00 95.12 193 VAL A CA 1
ATOM 1551 C C . VAL A 1 193 ? -7.610 -2.156 9.583 1.00 95.12 193 VAL A C 1
ATOM 1553 O O . VAL A 1 193 ? -8.507 -3.000 9.556 1.00 95.12 193 VAL A O 1
ATOM 1556 N N . LEU A 1 194 ? -7.505 -1.243 10.560 1.00 95.19 194 LEU A N 1
ATOM 1557 C CA . LEU A 1 194 ? -8.432 -1.182 11.699 1.00 95.19 194 LEU A CA 1
ATOM 1558 C C . LEU A 1 194 ? -9.886 -1.067 11.241 1.00 95.19 194 LEU A C 1
ATOM 1560 O O . LEU A 1 194 ? -10.738 -1.827 11.687 1.00 95.19 194 LEU A O 1
ATOM 1564 N N . LYS A 1 195 ? -10.158 -0.168 10.295 1.00 91.31 195 LYS A N 1
ATOM 1565 C CA . LYS A 1 195 ? -11.517 0.096 9.803 1.00 91.31 195 LYS A CA 1
ATOM 1566 C C . LYS A 1 195 ? -12.101 -1.031 8.949 1.00 91.31 195 LYS A C 1
ATOM 1568 O O . LYS A 1 195 ? -13.318 -1.112 8.821 1.00 91.31 195 LYS A O 1
ATOM 1573 N N . SER A 1 196 ? -11.260 -1.856 8.322 1.00 90.12 196 SER A N 1
ATOM 1574 C CA . SER A 1 196 ? -11.705 -2.788 7.276 1.00 90.12 196 SER A CA 1
ATOM 1575 C C . SER A 1 196 ? -11.720 -4.254 7.686 1.00 90.12 196 SER A C 1
ATOM 1577 O O . SER A 1 196 ? -12.654 -4.958 7.313 1.00 90.12 196 SER A O 1
ATOM 1579 N N . VAL A 1 197 ? -10.706 -4.722 8.416 1.00 93.75 197 VAL A N 1
ATOM 1580 C CA . VAL A 1 197 ? -10.519 -6.160 8.685 1.00 93.75 197 VAL A CA 1
ATOM 1581 C C . VAL A 1 197 ? -10.276 -6.489 10.155 1.00 93.75 197 VAL A C 1
ATOM 1583 O O . VAL A 1 197 ? -10.363 -7.656 10.524 1.00 93.75 197 VAL A O 1
ATOM 1586 N N . ALA A 1 198 ? -9.990 -5.497 11.006 1.00 95.06 198 ALA A N 1
ATOM 1587 C CA . ALA A 1 198 ? -9.726 -5.756 12.416 1.00 95.06 198 ALA A CA 1
ATOM 1588 C C . ALA A 1 198 ? -10.980 -6.234 13.159 1.00 95.06 198 ALA A C 1
ATOM 1590 O O . ALA A 1 198 ? -12.072 -5.672 13.025 1.00 95.06 198 ALA A O 1
ATOM 1591 N N . ASN A 1 199 ? -10.784 -7.258 13.987 1.00 94.88 199 ASN A N 1
ATOM 1592 C CA . ASN A 1 199 ? -11.794 -7.752 14.912 1.00 94.88 199 ASN A CA 1
ATOM 1593 C C . ASN A 1 199 ? -11.835 -6.916 16.206 1.00 94.88 199 ASN A C 1
ATOM 1595 O O . ASN A 1 199 ? -10.960 -6.089 16.473 1.00 94.88 199 ASN A O 1
ATOM 1599 N N . ALA A 1 200 ? -12.848 -7.165 17.039 1.00 95.75 200 ALA A N 1
ATOM 1600 C CA . ALA A 1 200 ? -13.051 -6.424 18.282 1.00 95.75 200 ALA A CA 1
ATOM 1601 C C . ALA A 1 200 ? -11.860 -6.516 19.255 1.00 95.75 200 ALA A C 1
ATOM 1603 O O . ALA A 1 200 ? -11.565 -5.543 19.944 1.00 95.75 200 ALA A O 1
ATOM 1604 N N . ASP A 1 201 ? -11.156 -7.649 19.309 1.00 95.75 201 ASP A N 1
ATOM 1605 C CA . ASP A 1 201 ? -10.021 -7.828 20.221 1.00 95.75 201 ASP A CA 1
ATOM 1606 C C . ASP A 1 201 ? -8.806 -7.005 19.785 1.00 95.75 201 ASP A C 1
ATOM 1608 O O . ASP A 1 201 ? -8.206 -6.311 20.609 1.00 95.75 201 ASP A O 1
ATOM 1612 N N . LEU A 1 202 ? -8.495 -6.997 18.486 1.00 96.19 202 LEU A N 1
ATOM 1613 C CA . LEU A 1 202 ? -7.443 -6.155 17.924 1.00 96.19 202 LEU A CA 1
ATOM 1614 C C . LEU A 1 202 ? -7.780 -4.668 18.082 1.00 96.19 202 LEU A C 1
ATOM 1616 O O . LEU A 1 202 ? -6.912 -3.878 18.452 1.00 96.19 202 LEU A O 1
ATOM 1620 N N . LEU A 1 203 ? -9.038 -4.284 17.853 1.00 97.31 203 LEU A N 1
ATOM 1621 C CA . LEU A 1 203 ? -9.490 -2.909 18.070 1.00 97.31 203 LEU A CA 1
ATOM 1622 C C . LEU A 1 203 ? -9.314 -2.493 19.534 1.00 97.31 203 LEU A C 1
ATOM 1624 O O . LEU A 1 203 ? -8.730 -1.444 19.792 1.00 97.31 203 LEU A O 1
ATOM 1628 N N . ARG A 1 204 ? -9.718 -3.331 20.498 1.00 96.50 204 ARG A N 1
ATOM 1629 C CA . ARG A 1 204 ? -9.479 -3.069 21.929 1.00 96.50 204 ARG A CA 1
ATOM 1630 C C . ARG A 1 204 ? -7.994 -2.950 22.244 1.00 96.50 204 ARG A C 1
ATOM 1632 O O . ARG A 1 204 ? -7.608 -2.023 22.951 1.00 96.50 204 ARG A O 1
ATOM 1639 N N . GLN A 1 205 ? -7.149 -3.822 21.695 1.00 95.25 205 GLN A N 1
ATOM 1640 C CA . GLN A 1 205 ? -5.699 -3.719 21.869 1.00 95.25 205 GLN A CA 1
ATOM 1641 C C . GLN A 1 205 ? -5.164 -2.360 21.387 1.00 95.25 205 GLN A C 1
ATOM 1643 O O . GLN A 1 205 ? -4.336 -1.758 22.073 1.00 95.25 205 GLN A O 1
ATOM 1648 N N . GLN A 1 206 ? -5.667 -1.847 20.260 1.00 95.44 206 GLN A N 1
ATOM 1649 C CA . GLN A 1 206 ? -5.259 -0.541 19.732 1.00 95.44 206 GLN A CA 1
ATOM 1650 C C . GLN A 1 206 ? -5.866 0.664 20.455 1.00 95.44 206 GLN A C 1
ATOM 1652 O O . GLN A 1 206 ? -5.481 1.785 20.155 1.00 95.44 206 GLN A O 1
ATOM 1657 N N . THR A 1 207 ? -6.746 0.471 21.440 1.00 95.00 207 THR A N 1
ATOM 1658 C CA . THR A 1 207 ? -7.163 1.554 22.353 1.00 95.00 207 THR A CA 1
ATOM 1659 C C . THR A 1 207 ? -6.231 1.726 23.559 1.00 95.00 207 THR A C 1
ATOM 1661 O O . THR A 1 207 ? -6.422 2.639 24.358 1.00 95.00 207 THR A O 1
ATOM 1664 N N . GLY A 1 208 ? -5.234 0.849 23.727 1.00 89.56 208 GLY A N 1
ATOM 1665 C CA . GLY A 1 208 ? -4.320 0.882 24.870 1.00 89.56 208 GLY A CA 1
ATOM 1666 C C . GLY A 1 208 ? -3.230 1.948 24.743 1.00 89.56 208 GLY A C 1
ATOM 1667 O O . GLY A 1 208 ? -2.697 2.153 23.658 1.00 89.56 208 GLY A O 1
ATOM 1668 N N . GLU A 1 209 ? -2.819 2.541 25.869 1.00 84.25 209 GLU A N 1
ATOM 1669 C CA . GLU A 1 209 ? -1.949 3.734 26.006 1.00 84.25 209 GLU A CA 1
ATOM 1670 C C . GLU A 1 209 ? -0.624 3.751 25.210 1.00 84.25 209 GLU A C 1
ATOM 1672 O O . GLU A 1 209 ? 0.005 4.795 25.095 1.00 84.25 209 GLU A O 1
ATOM 1677 N N . GLN A 1 210 ? -0.187 2.619 24.655 1.00 85.75 210 GLN A N 1
ATOM 1678 C CA . GLN A 1 210 ? 1.050 2.504 23.874 1.00 85.75 210 GLN A CA 1
ATOM 1679 C C . GLN A 1 210 ? 0.957 3.108 22.461 1.00 8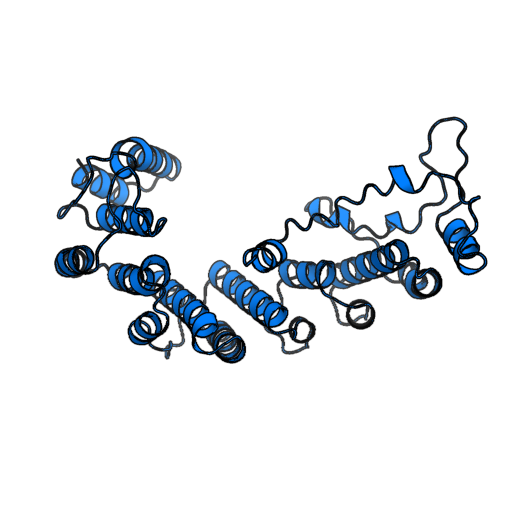5.75 210 GLN A C 1
ATOM 1681 O O . GLN A 1 210 ? 1.995 3.379 21.859 1.00 85.75 210 GLN A O 1
ATOM 1686 N N . GLN A 1 211 ? -0.250 3.288 21.912 1.00 89.00 211 GLN A N 1
ATOM 1687 C CA . GLN A 1 211 ? -0.430 3.879 20.575 1.00 89.00 211 GLN A CA 1
ATOM 1688 C C . GLN A 1 211 ? -0.517 5.407 20.603 1.00 89.00 211 GLN A C 1
ATOM 1690 O O . GLN A 1 211 ? -0.654 6.027 21.659 1.00 89.00 211 GLN A O 1
ATOM 1695 N N . THR A 1 212 ? -0.443 6.025 19.422 1.00 90.62 212 THR A N 1
ATOM 1696 C CA . THR A 1 212 ? -0.679 7.465 19.297 1.00 90.62 212 THR A CA 1
ATOM 1697 C C . THR A 1 212 ? -2.141 7.795 19.582 1.00 90.62 212 THR A C 1
ATOM 1699 O O . THR A 1 212 ? -3.030 6.951 19.444 1.00 90.62 212 THR A O 1
ATOM 1702 N N . HIS A 1 213 ? -2.390 9.052 19.942 1.00 90.81 213 HIS A N 1
ATOM 1703 C CA . HIS A 1 213 ? -3.735 9.542 20.218 1.00 90.81 213 HIS A CA 1
ATOM 1704 C C . HIS A 1 213 ? -4.707 9.270 19.059 1.00 90.81 213 HIS A C 1
ATOM 1706 O O . HIS A 1 213 ? -5.838 8.826 19.258 1.00 90.81 213 HIS A O 1
ATOM 1712 N N . GLU A 1 214 ? -4.251 9.507 17.837 1.00 90.56 214 GLU A N 1
ATOM 1713 C CA . GLU A 1 214 ? -5.048 9.320 16.639 1.00 90.56 214 GLU A CA 1
ATOM 1714 C C . GLU A 1 214 ? -5.378 7.843 16.392 1.00 90.56 214 GLU A C 1
ATOM 1716 O O . GLU A 1 214 ? -6.500 7.521 16.005 1.00 90.56 214 GLU A O 1
ATOM 1721 N N . GLU A 1 215 ? -4.436 6.930 16.650 1.00 92.50 215 GLU A N 1
ATOM 1722 C CA . GLU A 1 215 ? -4.685 5.493 16.513 1.00 92.50 215 GLU A CA 1
ATOM 1723 C C . GLU A 1 215 ? -5.693 4.993 17.556 1.00 92.50 215 GLU A C 1
ATOM 1725 O O . GLU A 1 215 ? -6.607 4.246 17.198 1.00 92.50 215 GLU A O 1
ATOM 1730 N N . HIS A 1 216 ? -5.605 5.477 18.806 1.00 92.38 216 HIS A N 1
ATOM 1731 C CA . HIS A 1 216 ? -6.604 5.201 19.851 1.00 92.38 216 HIS A CA 1
ATOM 1732 C C . HIS A 1 216 ? -8.005 5.621 19.427 1.00 92.38 216 HIS A C 1
ATOM 1734 O O . HIS A 1 216 ? -8.956 4.848 19.565 1.00 92.38 216 HIS A O 1
ATOM 1740 N N . ALA A 1 217 ? -8.135 6.846 18.913 1.00 93.06 217 ALA A N 1
ATOM 1741 C CA . ALA A 1 217 ? -9.420 7.400 18.519 1.00 93.06 217 ALA A CA 1
ATOM 1742 C C . ALA A 1 217 ? -10.025 6.630 17.338 1.00 93.06 217 ALA A C 1
ATOM 1744 O O . ALA A 1 217 ? -11.197 6.254 17.388 1.00 93.06 217 ALA A O 1
ATOM 1745 N N . VAL A 1 218 ? -9.221 6.306 16.316 1.00 93.12 218 VAL A N 1
ATOM 1746 C CA . VAL A 1 218 ? -9.668 5.494 15.171 1.00 93.12 218 VAL A CA 1
ATOM 1747 C C . VAL A 1 218 ? -10.097 4.092 15.614 1.00 93.12 218 VAL A C 1
ATOM 1749 O O . VAL A 1 218 ? -11.140 3.602 15.164 1.00 93.12 218 VAL A O 1
ATOM 1752 N N . ALA A 1 219 ? -9.326 3.444 16.492 1.00 95.88 219 ALA A N 1
ATOM 1753 C CA . ALA A 1 219 ? -9.650 2.116 17.005 1.00 95.88 219 ALA A CA 1
ATOM 1754 C C . ALA A 1 219 ? -10.964 2.121 17.799 1.00 95.88 219 ALA A C 1
ATOM 1756 O O . ALA A 1 219 ? -11.846 1.305 17.522 1.00 95.88 219 ALA A O 1
ATOM 1757 N N . LEU A 1 220 ? -11.138 3.074 18.724 1.00 96.62 220 LEU A N 1
ATOM 1758 C CA . LEU A 1 220 ? -12.356 3.186 19.528 1.00 96.62 220 LEU A CA 1
ATOM 1759 C C . LEU A 1 220 ? -13.574 3.537 18.668 1.00 96.62 220 LEU A C 1
ATOM 1761 O O . LEU A 1 220 ? -14.617 2.896 18.797 1.00 96.62 220 LEU A O 1
ATOM 1765 N N . HIS A 1 221 ? -13.445 4.501 17.753 1.00 95.25 221 HIS A N 1
ATOM 1766 C CA . HIS A 1 221 ? -14.530 4.865 16.844 1.00 95.25 221 HIS A CA 1
ATOM 1767 C C . HIS A 1 221 ? -15.002 3.648 16.038 1.00 95.25 221 HIS A C 1
ATOM 1769 O O . HIS A 1 221 ? -16.202 3.378 15.927 1.00 95.25 221 HIS A O 1
ATOM 1775 N N . THR A 1 222 ? -14.052 2.880 15.502 1.00 95.19 222 THR A N 1
ATOM 1776 C CA . THR A 1 222 ? -14.348 1.665 14.735 1.00 95.19 222 THR A CA 1
ATOM 1777 C C . THR A 1 222 ? -15.019 0.603 15.607 1.00 95.19 222 THR A C 1
ATOM 1779 O O . THR A 1 222 ? -16.037 0.047 15.200 1.00 95.19 222 THR A O 1
ATOM 1782 N N . LEU A 1 223 ? -14.511 0.361 16.819 1.00 96.94 223 LEU A N 1
ATOM 1783 C CA . LEU A 1 223 ? -15.057 -0.615 17.769 1.00 96.94 223 LEU A CA 1
ATOM 1784 C C . LEU A 1 223 ? -16.514 -0.313 18.145 1.00 96.94 223 LEU A C 1
ATOM 1786 O O . LEU A 1 223 ? -17.371 -1.202 18.104 1.00 96.94 223 LEU A O 1
ATOM 1790 N N . LEU A 1 224 ? -16.811 0.948 18.465 1.00 96.00 224 LEU A N 1
ATOM 1791 C CA . LEU A 1 224 ? -18.163 1.386 18.812 1.00 96.00 224 LEU A CA 1
ATOM 1792 C C . LEU A 1 224 ? -19.100 1.309 17.604 1.00 96.00 224 LEU A C 1
ATOM 1794 O O . LEU A 1 224 ? -20.209 0.789 17.725 1.00 96.00 224 LEU A O 1
ATOM 1798 N N . THR A 1 225 ? -18.636 1.734 16.426 1.00 93.94 225 THR A N 1
ATOM 1799 C CA . THR A 1 225 ? -19.405 1.626 15.175 1.00 93.94 225 THR A CA 1
ATOM 1800 C C . THR A 1 225 ? -19.754 0.172 14.861 1.00 93.94 225 THR A C 1
ATOM 1802 O O . THR A 1 225 ? -20.921 -0.141 14.625 1.00 93.94 225 THR A O 1
ATOM 1805 N N . GLN A 1 226 ? -18.773 -0.735 14.896 1.00 93.81 226 GLN A N 1
ATOM 1806 C CA . GLN A 1 226 ? -18.995 -2.160 14.640 1.00 93.81 226 GLN A CA 1
ATOM 1807 C C . GLN A 1 226 ? -19.973 -2.770 15.650 1.00 93.81 226 GLN A C 1
ATOM 1809 O O . GLN A 1 226 ? -20.853 -3.531 15.254 1.00 93.81 226 GLN A O 1
ATOM 1814 N N . SER A 1 227 ? -19.868 -2.407 16.932 1.00 94.00 227 SER A N 1
ATOM 1815 C CA . SER A 1 227 ? -20.788 -2.885 17.973 1.00 94.00 227 SER A CA 1
ATOM 1816 C C . SER A 1 227 ? -22.233 -2.461 17.690 1.00 94.00 227 SER A C 1
ATOM 1818 O O . SER A 1 227 ? -23.150 -3.276 17.789 1.00 94.00 227 SER A O 1
ATOM 1820 N N . LEU A 1 228 ? -22.451 -1.214 17.256 1.00 90.75 228 LEU A N 1
ATOM 1821 C CA . LEU A 1 228 ? -23.780 -0.727 16.870 1.00 90.75 228 LEU A CA 1
ATOM 1822 C C . LEU A 1 228 ? -24.315 -1.421 15.609 1.00 90.75 228 LEU A C 1
ATOM 1824 O O . LEU A 1 228 ? -25.465 -1.862 15.600 1.00 90.75 228 LEU A O 1
ATOM 1828 N N . VAL A 1 229 ? -23.486 -1.558 14.568 1.00 89.19 229 VAL A N 1
ATOM 1829 C CA . VAL A 1 229 ? -23.859 -2.208 13.296 1.00 89.19 229 VAL A CA 1
ATOM 1830 C C . VAL A 1 229 ? -24.221 -3.681 13.507 1.00 89.19 229 VAL A C 1
ATOM 1832 O O . VAL A 1 229 ? -25.230 -4.151 12.978 1.00 89.19 229 VAL A O 1
ATOM 1835 N N . HIS A 1 230 ? -23.449 -4.400 14.323 1.00 89.69 230 HIS A N 1
ATOM 1836 C CA . HIS A 1 230 ? -23.698 -5.807 14.649 1.00 89.69 230 HIS A CA 1
ATOM 1837 C C . HIS A 1 230 ? -24.746 -6.013 15.752 1.00 89.69 230 HIS A C 1
ATOM 1839 O O . HIS A 1 230 ? -25.053 -7.157 16.084 1.00 89.69 230 HIS A O 1
ATOM 1845 N N . ARG A 1 231 ? -25.329 -4.933 16.294 1.00 90.94 231 ARG A N 1
ATOM 1846 C CA . ARG A 1 231 ? -26.299 -4.959 17.405 1.00 90.94 231 ARG A CA 1
ATOM 1847 C C . ARG A 1 231 ? -25.748 -5.601 18.687 1.00 90.94 231 ARG A C 1
ATOM 1849 O O . ARG A 1 231 ? -26.512 -6.109 19.506 1.00 90.94 231 ARG A O 1
ATOM 1856 N N . ASP A 1 232 ? -24.433 -5.548 18.883 1.00 93.12 232 ASP A N 1
ATOM 1857 C CA . ASP A 1 232 ? -23.775 -5.952 20.126 1.00 93.12 232 ASP A CA 1
ATOM 1858 C C . ASP A 1 232 ? -23.792 -4.789 21.128 1.00 93.12 232 ASP A C 1
ATOM 1860 O O . ASP A 1 232 ? -22.807 -4.091 21.385 1.00 93.12 232 ASP A O 1
ATOM 1864 N N . TYR A 1 233 ? -24.980 -4.541 21.673 1.00 93.56 233 TYR A N 1
ATOM 1865 C CA . TYR A 1 233 ? -25.215 -3.441 22.604 1.00 93.56 233 TYR A CA 1
ATOM 1866 C C . TYR A 1 233 ? -24.488 -3.632 23.940 1.00 93.56 233 TYR A C 1
ATOM 1868 O O . TYR A 1 233 ? -24.145 -2.647 24.594 1.00 93.56 233 TYR A O 1
ATOM 1876 N N . ALA A 1 234 ? -24.228 -4.877 24.346 1.00 95.38 234 ALA A N 1
ATOM 1877 C CA . ALA A 1 234 ? -23.469 -5.172 25.555 1.00 95.38 234 ALA A CA 1
ATOM 1878 C C . ALA A 1 234 ? -21.999 -4.760 25.393 1.00 95.38 234 ALA A C 1
ATOM 1880 O O . ALA A 1 234 ? -21.462 -4.081 26.274 1.00 95.38 234 ALA A O 1
ATOM 1881 N N . ALA A 1 235 ? -21.374 -5.115 24.263 1.00 95.25 235 ALA A N 1
ATOM 1882 C CA . ALA A 1 235 ? -20.018 -4.677 23.946 1.00 95.25 235 ALA A CA 1
ATOM 1883 C C . ALA A 1 235 ? -19.937 -3.154 23.821 1.00 95.25 235 ALA A C 1
ATOM 1885 O O . ALA A 1 235 ? -19.069 -2.554 24.451 1.00 95.25 235 ALA A O 1
ATOM 1886 N N . TYR A 1 236 ? -20.887 -2.519 23.120 1.00 95.06 236 TYR A N 1
ATOM 1887 C CA . TYR A 1 236 ? -20.930 -1.056 23.014 1.00 95.06 236 TYR A CA 1
ATOM 1888 C C . TYR A 1 236 ? -20.915 -0.384 24.389 1.00 95.06 236 TYR A C 1
ATOM 1890 O O . TYR A 1 236 ? -20.106 0.507 24.629 1.00 95.06 236 TYR A O 1
ATOM 1898 N N . LEU A 1 237 ? -21.798 -0.802 25.306 1.00 95.81 237 LEU A N 1
ATOM 1899 C CA . LEU A 1 237 ? -21.901 -0.173 26.626 1.00 95.81 237 LEU A CA 1
ATOM 1900 C C . LEU A 1 237 ? -20.590 -0.288 27.403 1.00 95.81 237 LEU A C 1
ATOM 1902 O O . LEU A 1 237 ? -20.158 0.698 27.994 1.00 95.81 237 LEU A O 1
ATOM 1906 N N . LYS A 1 238 ? -19.943 -1.456 27.351 1.00 96.50 238 LYS A N 1
ATOM 1907 C CA . LYS A 1 238 ? -18.640 -1.679 27.980 1.00 96.50 238 LYS A CA 1
ATOM 1908 C C . LYS A 1 238 ? -17.553 -0.804 27.352 1.00 96.50 238 LYS A C 1
ATOM 1910 O O . LYS A 1 238 ? -16.864 -0.075 28.056 1.00 96.50 238 LYS A O 1
ATOM 1915 N N . ASP A 1 239 ? -17.401 -0.873 26.035 1.00 96.88 239 ASP A N 1
ATOM 1916 C CA . ASP A 1 239 ? -16.296 -0.225 25.330 1.00 96.88 239 ASP A CA 1
ATOM 1917 C C . ASP A 1 239 ? -16.479 1.312 25.285 1.00 96.88 239 ASP A C 1
ATOM 1919 O O . ASP A 1 239 ? -15.499 2.054 25.242 1.00 96.88 239 ASP A O 1
ATOM 1923 N N . SER A 1 240 ? -17.714 1.823 25.405 1.00 95.75 240 SER A N 1
ATOM 1924 C CA . SER A 1 240 ? -18.013 3.266 25.464 1.00 95.75 240 SER A CA 1
ATOM 1925 C C . SER A 1 240 ? -17.475 3.968 26.716 1.00 95.75 240 SER A C 1
ATOM 1927 O O . SER A 1 240 ? -17.341 5.192 26.721 1.00 95.75 240 SER A O 1
ATOM 1929 N N . GLU A 1 241 ? -17.102 3.229 27.766 1.00 95.25 241 GLU A N 1
ATOM 1930 C CA . GLU A 1 241 ? -16.441 3.811 28.940 1.00 95.25 241 GLU A CA 1
ATOM 1931 C C . GLU A 1 241 ? -15.099 4.471 28.578 1.00 95.25 241 GLU A C 1
ATOM 1933 O O . GLU A 1 241 ? -14.714 5.461 29.207 1.00 95.25 241 GLU A O 1
ATOM 1938 N N . LEU A 1 242 ? -14.441 3.991 27.514 1.00 95.31 242 LEU A N 1
ATOM 1939 C CA . LEU A 1 242 ? -13.183 4.535 26.993 1.00 95.31 242 LEU A CA 1
ATOM 1940 C C . LEU A 1 242 ? -13.325 5.963 26.442 1.00 95.31 242 LEU A C 1
ATOM 1942 O O . LEU A 1 242 ? -12.334 6.688 26.370 1.00 95.31 242 LEU A O 1
ATOM 1946 N N . LEU A 1 243 ? -14.546 6.425 26.138 1.00 93.94 243 LEU A N 1
ATOM 1947 C CA . LEU A 1 243 ? -14.810 7.818 25.739 1.00 93.94 243 LEU A CA 1
ATOM 1948 C C . LEU A 1 243 ? -14.447 8.830 26.840 1.00 93.94 243 LEU A C 1
ATOM 1950 O O . LEU A 1 243 ? -14.309 10.019 26.569 1.00 93.94 243 LEU A O 1
ATOM 1954 N N . ARG A 1 244 ? -14.302 8.381 28.096 1.00 93.00 244 ARG A N 1
ATOM 1955 C CA . ARG A 1 244 ? -13.883 9.238 29.218 1.00 93.00 244 ARG A CA 1
ATOM 1956 C C . ARG A 1 244 ? -12.384 9.515 29.232 1.00 93.00 244 ARG A C 1
ATOM 1958 O O . ARG A 1 244 ? -11.964 10.490 29.850 1.00 93.00 244 ARG A O 1
ATOM 1965 N N . THR A 1 245 ? -11.591 8.642 28.620 1.00 91.94 245 THR A N 1
ATOM 1966 C CA . THR A 1 245 ? -10.124 8.678 28.686 1.00 91.94 245 THR A CA 1
ATOM 1967 C C . THR A 1 245 ? -9.491 9.002 27.341 1.00 91.94 245 THR A C 1
ATOM 1969 O O . THR A 1 245 ? -8.428 9.615 27.308 1.00 91.94 245 THR A O 1
ATOM 1972 N N . ILE A 1 246 ? -10.136 8.632 26.234 1.00 92.31 246 ILE A N 1
ATOM 1973 C CA . ILE A 1 246 ? -9.649 8.892 24.878 1.00 92.31 246 ILE A CA 1
ATOM 1974 C C . ILE A 1 246 ? -10.329 10.158 24.359 1.00 92.31 246 ILE A C 1
ATOM 1976 O O . ILE A 1 246 ? -11.546 10.194 24.184 1.00 92.31 246 ILE A O 1
ATOM 1980 N N . ALA A 1 247 ? -9.541 11.213 24.142 1.00 89.50 247 ALA A N 1
ATOM 1981 C CA . ALA A 1 247 ? -10.077 12.487 23.679 1.00 89.50 247 ALA A CA 1
ATOM 1982 C C . ALA A 1 247 ? -10.645 12.383 22.243 1.00 89.50 247 ALA A C 1
ATOM 1984 O O . ALA A 1 247 ? -10.191 11.553 21.452 1.00 89.50 247 ALA A O 1
ATOM 1985 N N . PRO A 1 248 ? -11.632 13.214 21.875 1.00 86.00 248 PRO A N 1
ATOM 1986 C CA . PRO A 1 248 ? -12.147 13.225 20.515 1.00 86.00 248 PRO A CA 1
ATOM 1987 C C . PRO A 1 248 ? -11.128 13.747 19.503 1.00 86.00 248 PRO A C 1
ATOM 1989 O O . PRO A 1 248 ? -10.399 14.707 19.758 1.00 86.00 248 PRO A O 1
ATOM 1992 N N . LEU A 1 249 ? -11.143 13.144 18.321 1.00 82.25 249 LEU A N 1
ATOM 1993 C CA . LEU A 1 249 ? -10.276 13.501 17.212 1.00 82.25 249 LEU A CA 1
ATOM 1994 C C . LEU A 1 249 ? -10.911 14.641 16.403 1.00 82.25 249 LEU A C 1
ATOM 1996 O O . LEU A 1 249 ? -11.828 14.421 15.616 1.00 82.25 249 LEU A O 1
ATOM 2000 N N . LYS A 1 250 ? -10.423 15.869 16.599 1.00 74.12 250 LYS A N 1
ATOM 2001 C CA . LYS A 1 250 ? -10.783 17.034 15.775 1.00 74.12 250 LYS A CA 1
ATOM 2002 C C . LYS A 1 250 ? -9.530 17.668 15.199 1.00 74.12 250 LYS A C 1
ATOM 2004 O O . LYS A 1 250 ? -8.652 18.094 15.946 1.00 74.12 250 LYS A O 1
ATOM 2009 N N . SER A 1 251 ? -9.468 17.782 13.874 1.00 67.19 251 SER A N 1
ATOM 2010 C CA . SER A 1 251 ? -8.389 18.496 13.190 1.00 67.19 251 SER A CA 1
ATOM 2011 C C . SER A 1 251 ? -8.952 19.614 12.320 1.00 67.19 251 SER A C 1
ATOM 2013 O O . SER A 1 251 ? -9.784 19.385 11.441 1.00 67.19 251 SER A O 1
ATOM 2015 N N . ALA A 1 252 ? -8.470 20.837 12.556 1.00 60.62 252 ALA A N 1
ATOM 2016 C CA . ALA A 1 252 ? -8.747 21.982 11.691 1.00 60.62 252 ALA A CA 1
ATOM 2017 C C . ALA A 1 252 ? -7.938 21.927 10.380 1.00 60.62 252 ALA A C 1
ATOM 2019 O O . ALA A 1 252 ? -8.358 22.494 9.376 1.00 60.62 252 ALA A O 1
ATOM 2020 N N . GLU A 1 253 ? -6.796 21.233 10.385 1.00 58.78 253 GLU A N 1
ATOM 2021 C CA . GLU A 1 253 ? -5.861 21.159 9.255 1.00 58.78 253 GLU A CA 1
ATOM 2022 C C . GLU A 1 253 ? -6.127 19.946 8.357 1.00 58.78 253 GLU A C 1
ATOM 2024 O O . GLU A 1 253 ? -5.955 20.026 7.144 1.00 58.78 253 GLU A O 1
ATOM 2029 N N . ASN A 1 254 ? -6.606 18.835 8.927 1.00 63.94 254 ASN A N 1
ATOM 2030 C CA . ASN A 1 254 ? -6.891 17.610 8.189 1.00 63.94 254 ASN A CA 1
ATOM 2031 C C . ASN A 1 254 ? -8.340 17.159 8.414 1.00 63.94 254 ASN A C 1
ATOM 2033 O O . ASN A 1 254 ? -8.627 16.282 9.229 1.00 63.94 254 ASN A O 1
ATOM 2037 N N . ALA A 1 255 ? -9.265 17.722 7.635 1.00 67.19 255 ALA A N 1
ATOM 2038 C CA . ALA A 1 255 ? -10.697 17.439 7.754 1.00 67.19 255 ALA A CA 1
ATOM 2039 C C . ALA A 1 255 ? -11.069 15.949 7.598 1.00 67.19 255 ALA A C 1
ATOM 2041 O O . ALA A 1 255 ? -12.109 15.526 8.095 1.00 67.19 255 ALA A O 1
ATOM 2042 N N . SER A 1 256 ? -10.221 15.137 6.953 1.00 66.19 256 SER A N 1
ATOM 2043 C CA . SER A 1 256 ? -10.432 13.692 6.816 1.00 66.19 256 SER A CA 1
ATOM 2044 C C . SER A 1 256 ? -10.480 12.949 8.153 1.00 66.19 256 SER A C 1
ATOM 2046 O O . SER A 1 256 ? -11.101 11.898 8.220 1.00 66.19 256 SER A O 1
ATOM 2048 N N . TRP A 1 257 ? -9.839 13.477 9.202 1.00 64.88 257 TRP A N 1
ATOM 2049 C CA . TRP A 1 257 ? -9.814 12.856 10.536 1.00 64.88 257 TRP A CA 1
ATOM 2050 C C . TRP A 1 257 ? -11.105 13.093 11.317 1.00 64.88 257 TRP A C 1
ATOM 2052 O O . TRP A 1 257 ? -11.403 12.363 12.253 1.00 64.88 257 TRP A O 1
ATOM 2062 N N . ASN A 1 258 ? -11.907 14.077 10.903 1.00 71.50 258 ASN A N 1
ATOM 2063 C CA . ASN A 1 258 ? -13.174 14.387 11.561 1.00 71.50 258 ASN A CA 1
ATOM 2064 C C . ASN A 1 258 ? -14.232 13.293 11.321 1.00 71.50 258 ASN A C 1
ATOM 2066 O O . ASN A 1 258 ? -15.258 13.283 11.992 1.00 71.50 258 ASN A O 1
ATOM 2070 N N . MET A 1 259 ? -13.998 12.367 10.380 1.00 75.06 259 MET A N 1
ATOM 2071 C CA . MET A 1 259 ? -14.868 11.205 10.164 1.00 75.06 259 MET A CA 1
ATOM 2072 C C . MET A 1 259 ? -14.794 10.185 11.306 1.00 75.06 259 MET A C 1
ATOM 2074 O O . MET A 1 259 ? -15.689 9.356 11.423 1.00 75.06 259 MET A O 1
ATOM 2078 N N . GLU A 1 260 ? -13.750 10.244 12.137 1.00 82.19 260 GLU A N 1
ATOM 2079 C CA . GLU A 1 260 ? -13.555 9.362 13.291 1.00 82.19 260 GLU A CA 1
ATOM 2080 C C . GLU A 1 260 ? -13.671 10.110 14.626 1.00 82.19 260 GLU A C 1
ATOM 2082 O O . GLU A 1 260 ? -13.103 9.703 15.641 1.00 82.19 260 GLU A O 1
ATOM 2087 N N . ASP A 1 261 ? -14.416 11.217 14.633 1.00 85.88 261 ASP A N 1
ATOM 2088 C CA . ASP A 1 261 ? -14.669 11.996 15.838 1.00 85.88 261 ASP A CA 1
ATOM 2089 C C . ASP A 1 261 ? -15.543 11.206 16.829 1.00 85.88 261 ASP A C 1
ATOM 2091 O O . ASP A 1 261 ? -16.683 10.823 16.553 1.00 85.88 261 ASP A O 1
ATOM 2095 N N . LEU A 1 262 ? -15.008 10.990 18.031 1.00 90.38 262 LEU A N 1
ATOM 2096 C CA . LEU A 1 262 ? -15.676 10.261 19.106 1.00 90.38 262 LEU A CA 1
ATOM 2097 C C . LEU A 1 262 ? -16.915 10.979 19.664 1.00 90.38 262 LEU A C 1
ATOM 2099 O O . LEU A 1 262 ? -17.738 10.338 20.322 1.00 90.38 262 LEU A O 1
ATOM 2103 N N . THR A 1 263 ? -17.097 12.278 19.393 1.00 89.00 263 THR A N 1
ATOM 2104 C CA . THR A 1 263 ? -18.291 13.024 19.836 1.00 89.00 263 THR A CA 1
ATOM 2105 C C . THR A 1 263 ? -19.593 12.485 19.237 1.00 89.00 263 THR A C 1
ATOM 2107 O O . THR A 1 263 ? -20.652 12.643 19.852 1.00 89.00 263 THR A O 1
ATOM 2110 N N . ALA A 1 264 ? -19.525 11.752 18.117 1.00 85.31 264 ALA A N 1
ATOM 2111 C CA . ALA A 1 264 ? -20.668 11.043 17.539 1.00 85.31 264 ALA A CA 1
ATOM 2112 C C . ALA A 1 264 ? -21.316 10.043 18.520 1.00 85.31 264 ALA A C 1
ATOM 2114 O O . ALA A 1 264 ? -22.519 9.787 18.446 1.00 85.31 264 ALA A O 1
ATOM 2115 N N . PHE A 1 265 ? -20.550 9.508 19.479 1.00 90.75 265 PHE A N 1
ATOM 2116 C CA . PHE A 1 265 ? -21.035 8.526 20.458 1.00 90.75 265 PHE A CA 1
ATOM 2117 C C . PHE A 1 265 ? -21.573 9.145 21.754 1.00 90.75 265 PHE A C 1
ATOM 2119 O O . PHE A 1 265 ? -22.123 8.437 22.602 1.00 90.75 265 PHE A O 1
ATOM 2126 N N . THR A 1 266 ? -21.451 10.464 21.907 1.00 86.88 266 THR A N 1
ATOM 2127 C CA . THR A 1 266 ? -21.963 11.221 23.061 1.00 86.88 266 THR A CA 1
ATOM 2128 C C . THR A 1 266 ? -23.238 12.003 22.744 1.00 86.88 266 THR A C 1
ATOM 2130 O O . THR A 1 266 ? -23.616 12.879 23.515 1.00 86.88 266 THR A O 1
ATOM 2133 N N . TRP A 1 267 ? -23.905 11.694 21.626 1.00 87.06 267 TRP A N 1
ATOM 2134 C CA . TRP A 1 267 ? -25.141 12.361 21.222 1.00 87.06 267 TRP A CA 1
ATOM 2135 C C . TRP A 1 267 ? -26.239 12.220 22.286 1.00 87.06 267 TRP A C 1
ATOM 2137 O O . TRP A 1 267 ? -26.618 11.114 22.693 1.00 87.06 267 TRP A O 1
ATOM 2147 N N . ASP A 1 268 ? -26.751 13.362 22.728 1.00 84.75 268 ASP A N 1
ATOM 2148 C CA . ASP A 1 268 ? -27.727 13.500 23.808 1.00 84.75 268 ASP A CA 1
ATOM 2149 C C . ASP A 1 268 ? -29.182 13.551 23.316 1.00 84.75 268 ASP A C 1
ATOM 2151 O O . ASP A 1 268 ? -30.096 13.600 24.138 1.00 84.75 268 ASP A O 1
ATOM 2155 N N . GLY A 1 269 ? -29.404 13.489 21.998 1.00 79.75 269 GLY A N 1
ATOM 2156 C CA . GLY A 1 269 ? -30.728 13.631 21.391 1.00 79.75 269 GLY A CA 1
ATOM 2157 C C . GLY A 1 269 ? -31.014 15.013 20.790 1.00 79.75 269 GLY A C 1
ATOM 2158 O O . GLY A 1 269 ? -32.118 15.227 20.284 1.00 79.75 269 GLY A O 1
ATOM 2159 N N . SER A 1 270 ? -30.051 15.940 20.854 1.00 79.06 270 SER A N 1
ATOM 2160 C CA . SER A 1 270 ? -30.121 17.286 20.261 1.00 79.06 270 SER A CA 1
ATOM 2161 C C . SER A 1 270 ? -29.983 17.293 18.728 1.00 79.06 270 SER A C 1
ATOM 2163 O O . SER A 1 270 ? -29.841 16.241 18.106 1.00 79.06 270 SER A O 1
ATOM 2165 N N . ASP A 1 271 ? -30.067 18.477 18.110 1.00 76.56 271 ASP A N 1
ATOM 2166 C CA . ASP A 1 271 ? -29.966 18.693 16.654 1.00 76.56 271 ASP A CA 1
ATOM 2167 C C . ASP A 1 271 ? -30.989 17.893 15.829 1.00 76.56 271 ASP A C 1
ATOM 2169 O O . ASP A 1 271 ? -30.681 17.268 14.814 1.00 76.56 271 ASP A O 1
ATOM 2173 N N . THR A 1 272 ? -32.241 17.915 16.289 1.00 74.81 272 THR A N 1
ATOM 2174 C CA . THR A 1 272 ? -33.378 17.248 15.644 1.00 74.81 272 THR A CA 1
ATOM 2175 C C . THR A 1 272 ? -34.356 18.272 15.073 1.00 74.81 272 THR A C 1
ATOM 2177 O O . THR A 1 272 ? -34.355 19.436 15.473 1.00 74.81 272 THR A O 1
ATOM 2180 N N . GLU A 1 273 ? -35.167 17.858 14.096 1.00 75.81 273 GLU A N 1
ATOM 2181 C CA . GLU A 1 273 ? -36.211 18.714 13.522 1.00 75.81 273 GLU A CA 1
ATOM 2182 C C . GLU A 1 273 ? -37.223 19.159 14.591 1.00 75.81 273 GLU A C 1
ATOM 2184 O O . GLU A 1 273 ? -37.533 18.414 15.526 1.00 75.81 273 GLU A O 1
ATOM 2189 N N . ASP A 1 274 ? -37.780 20.362 14.428 1.00 74.62 274 ASP A N 1
ATOM 2190 C CA . ASP A 1 274 ? -38.752 20.928 15.364 1.00 74.62 274 ASP A CA 1
ATOM 2191 C C . ASP A 1 274 ? -39.924 19.965 15.622 1.00 74.62 274 ASP A C 1
ATOM 2193 O O . ASP A 1 274 ? -40.634 19.539 14.710 1.00 74.62 274 ASP A O 1
ATOM 2197 N N . GLY A 1 275 ? -40.144 19.642 16.899 1.00 76.12 275 GLY A N 1
ATOM 2198 C CA . GLY A 1 275 ? -41.195 18.722 17.342 1.00 76.12 275 GLY A CA 1
ATOM 2199 C C . GLY A 1 275 ? -40.750 17.266 17.513 1.00 76.12 275 GLY A C 1
ATOM 2200 O O . GLY A 1 275 ? -41.512 16.480 18.080 1.00 76.12 275 GLY A O 1
ATOM 2201 N N . TYR A 1 276 ? -39.526 16.906 17.115 1.00 71.62 276 TYR A N 1
ATOM 2202 C CA . TYR A 1 276 ? -38.940 15.604 17.427 1.00 71.62 276 TYR A CA 1
ATOM 2203 C C . TYR A 1 276 ? -38.156 15.658 18.739 1.00 71.62 276 TYR A C 1
ATOM 2205 O O . TYR A 1 276 ? -37.345 16.546 18.974 1.00 71.62 276 TYR A O 1
ATOM 2213 N N . GLN A 1 277 ? -38.401 14.685 19.617 1.00 77.06 277 GLN A N 1
ATOM 2214 C CA . GLN A 1 277 ? -37.604 14.476 20.822 1.00 77.06 277 GLN A CA 1
ATOM 2215 C C . GLN A 1 277 ? -36.939 13.118 20.732 1.00 77.06 277 GLN A C 1
ATOM 2217 O O . GLN A 1 277 ? -37.611 12.086 20.670 1.00 77.06 277 GLN A O 1
ATOM 2222 N N . CYS A 1 278 ? -35.613 13.129 20.730 1.00 81.31 278 CYS A N 1
ATOM 2223 C CA . CYS A 1 278 ? -34.834 11.916 20.595 1.00 81.31 278 CYS A CA 1
ATOM 2224 C C . CYS A 1 278 ? -34.157 11.604 21.928 1.00 81.31 278 CYS A C 1
ATOM 2226 O O . CYS A 1 278 ? -33.590 12.500 22.547 1.00 81.31 278 CYS A O 1
ATOM 2228 N N . PRO A 1 279 ? -34.237 10.360 22.423 1.00 85.50 279 PRO A N 1
ATOM 2229 C CA . PRO A 1 279 ? -33.458 9.964 23.584 1.00 85.50 279 PRO A CA 1
ATOM 2230 C C . PRO A 1 279 ? -31.966 9.943 23.237 1.00 85.50 279 PRO A C 1
ATOM 2232 O O . PRO A 1 279 ? -31.590 9.603 22.115 1.00 85.50 279 PRO A O 1
ATOM 2235 N N . ALA A 1 280 ? -31.124 10.219 24.233 1.00 87.94 280 ALA A N 1
ATOM 2236 C CA . ALA A 1 280 ? -29.680 10.077 24.112 1.00 87.94 280 ALA A CA 1
ATOM 2237 C C . ALA A 1 280 ? -29.285 8.675 23.619 1.00 87.94 280 ALA A C 1
ATOM 2239 O O . ALA A 1 280 ? -29.915 7.664 23.961 1.00 87.94 280 ALA A O 1
ATOM 2240 N N . LEU A 1 281 ? -28.181 8.604 22.875 1.00 87.94 281 LEU A N 1
ATOM 2241 C CA . LEU A 1 281 ? -27.653 7.367 22.298 1.00 87.94 281 LEU A CA 1
ATOM 2242 C C . LEU A 1 281 ? -27.473 6.266 23.357 1.00 87.94 281 LEU A C 1
ATOM 2244 O O . LEU A 1 281 ? -27.904 5.125 23.175 1.00 87.94 281 LEU A O 1
ATOM 2248 N N . THR A 1 282 ? -26.921 6.622 24.516 1.00 88.50 282 THR A N 1
ATOM 2249 C CA . THR A 1 282 ? -26.713 5.700 25.643 1.00 88.50 282 THR A CA 1
ATOM 2250 C C . THR A 1 282 ? -28.024 5.130 26.194 1.00 88.50 282 THR A C 1
ATOM 2252 O O . THR A 1 282 ? -28.078 3.949 26.553 1.00 88.50 282 THR A O 1
ATOM 2255 N N . THR A 1 283 ? -29.102 5.920 26.223 1.00 89.75 283 THR A N 1
ATOM 2256 C CA . THR A 1 283 ? -30.442 5.472 26.633 1.00 89.75 283 THR A CA 1
ATOM 2257 C C . THR A 1 283 ? -31.021 4.475 25.635 1.00 89.75 283 THR A C 1
ATOM 2259 O O . THR A 1 283 ? -31.567 3.443 26.043 1.00 89.75 283 THR A O 1
ATOM 2262 N N . VAL A 1 284 ? -30.868 4.744 24.335 1.00 88.56 284 VAL A N 1
ATOM 2263 C CA . VAL A 1 284 ? -31.330 3.834 23.279 1.00 88.56 284 VAL A CA 1
ATOM 2264 C C . VAL A 1 284 ? -30.603 2.498 23.364 1.00 88.56 284 VAL A C 1
ATOM 2266 O O . VAL A 1 284 ? -31.249 1.455 23.473 1.00 88.56 284 VAL A O 1
ATOM 2269 N N . VAL A 1 285 ? -29.269 2.520 23.402 1.00 90.69 285 VAL A N 1
ATOM 2270 C CA . VAL A 1 285 ? -28.459 1.297 23.462 1.00 90.69 285 VAL A CA 1
ATOM 2271 C C . VAL A 1 285 ? -28.740 0.501 24.741 1.00 90.69 285 VAL A C 1
ATOM 2273 O O . VAL A 1 285 ? -28.896 -0.716 24.686 1.00 90.69 285 VAL A O 1
ATOM 2276 N N . SER A 1 286 ? -28.898 1.168 25.890 1.00 92.44 286 SER A N 1
ATOM 2277 C CA . SER A 1 286 ? -29.254 0.503 27.155 1.00 92.44 286 SER A CA 1
ATOM 2278 C C . SER A 1 286 ? -30.613 -0.197 27.103 1.00 92.44 286 SER A C 1
ATOM 2280 O O . SER A 1 286 ? -30.791 -1.259 27.706 1.00 92.44 286 SER A O 1
ATOM 2282 N N . THR A 1 287 ? -31.578 0.396 26.399 1.00 90.25 287 THR A N 1
ATOM 2283 C CA . THR A 1 287 ? -32.911 -0.189 26.208 1.00 90.25 287 THR A CA 1
ATOM 2284 C C . THR A 1 287 ? -32.825 -1.411 25.305 1.00 90.25 287 THR A C 1
ATOM 2286 O O . THR A 1 287 ? -33.298 -2.482 25.688 1.00 90.25 287 THR A O 1
ATOM 2289 N N . LEU A 1 288 ? -32.144 -1.281 24.165 1.00 88.38 288 LEU A N 1
ATOM 2290 C CA . LEU A 1 288 ? -31.954 -2.360 23.197 1.00 88.38 288 LEU A CA 1
ATOM 2291 C C . LEU A 1 288 ? -31.143 -3.534 23.764 1.00 88.38 288 LEU A C 1
ATOM 2293 O O . LEU A 1 288 ? -31.470 -4.685 23.492 1.00 88.38 288 LEU A O 1
ATOM 2297 N N . ASN A 1 289 ? -30.168 -3.275 24.639 1.00 92.31 289 ASN A N 1
ATOM 2298 C CA . ASN A 1 289 ? -29.431 -4.330 25.341 1.00 92.31 289 ASN A CA 1
ATOM 2299 C C . ASN A 1 289 ? -30.341 -5.189 26.241 1.00 92.31 289 ASN A C 1
ATOM 2301 O O . ASN A 1 289 ? -30.141 -6.392 26.381 1.00 92.31 289 ASN A O 1
ATOM 2305 N N . LYS A 1 290 ? -31.364 -4.581 26.859 1.00 91.75 290 LYS A N 1
ATOM 2306 C CA . LYS A 1 290 ? -32.346 -5.295 27.697 1.00 91.75 290 LYS A CA 1
ATOM 2307 C C . LYS A 1 290 ? -33.487 -5.896 26.878 1.00 91.75 290 LYS A C 1
ATOM 2309 O O . LYS A 1 290 ? -34.094 -6.877 27.304 1.00 91.75 290 LYS A O 1
ATOM 2314 N N . ARG A 1 291 ? -33.825 -5.274 25.747 1.00 87.88 291 ARG A N 1
ATOM 2315 C CA . ARG A 1 291 ? -34.954 -5.622 24.877 1.00 87.88 291 ARG A CA 1
ATOM 2316 C C . ARG A 1 291 ? -34.525 -5.538 23.403 1.00 87.88 291 ARG A C 1
ATOM 2318 O O . ARG A 1 291 ? -34.807 -4.540 22.745 1.00 87.88 291 ARG A O 1
ATOM 2325 N N . PRO A 1 292 ? -33.895 -6.592 22.856 1.00 75.19 292 PRO A N 1
ATOM 2326 C CA . PRO A 1 292 ? -33.290 -6.551 21.517 1.00 75.19 292 PRO A CA 1
ATOM 2327 C C . PRO A 1 292 ? -34.281 -6.331 20.366 1.00 75.19 292 PRO A C 1
ATOM 2329 O O . PRO A 1 292 ? -33.898 -5.850 19.305 1.00 75.19 292 PRO A O 1
ATOM 2332 N N . ASN A 1 293 ? -35.554 -6.683 20.580 1.00 73.25 293 ASN A N 1
ATOM 2333 C CA . ASN A 1 293 ? -36.639 -6.556 19.602 1.00 73.25 293 ASN A CA 1
ATOM 2334 C C . ASN A 1 293 ? -37.611 -5.418 19.946 1.00 73.25 293 ASN A C 1
ATOM 2336 O O . ASN A 1 293 ? -38.746 -5.422 19.469 1.00 73.25 293 ASN A O 1
ATOM 2340 N N . ASP A 1 294 ? -37.223 -4.491 20.827 1.00 68.62 294 ASP A N 1
ATOM 2341 C CA . ASP A 1 294 ? -38.066 -3.332 21.097 1.00 68.62 294 ASP A CA 1
ATOM 2342 C C . ASP A 1 294 ? -38.176 -2.499 19.813 1.00 68.62 294 ASP A C 1
ATOM 2344 O O . ASP A 1 294 ? -37.174 -2.009 19.298 1.00 68.62 294 ASP A O 1
ATOM 2348 N N . ALA A 1 295 ? -39.388 -2.389 19.266 1.00 55.25 295 ALA A N 1
ATOM 2349 C CA . ALA A 1 295 ? -39.681 -1.604 18.067 1.00 55.25 295 ALA A CA 1
ATOM 2350 C C . ALA A 1 295 ? -39.960 -0.120 18.385 1.00 55.25 295 ALA A C 1
ATOM 2352 O O . ALA A 1 295 ? -40.198 0.664 17.470 1.00 55.25 295 ALA A O 1
ATOM 2353 N N . HIS A 1 296 ? -39.941 0.264 19.669 1.00 55.66 296 HIS A N 1
ATOM 2354 C CA . HIS A 1 296 ? -40.166 1.634 20.134 1.00 55.66 296 HIS A CA 1
ATOM 2355 C C . HIS A 1 296 ? -38.945 2.576 20.191 1.00 55.66 296 HIS A C 1
ATOM 2357 O O . HIS A 1 296 ? -39.188 3.759 20.446 1.00 55.66 296 HIS A O 1
ATOM 2363 N N . PRO A 1 297 ? -37.663 2.183 19.994 1.00 50.00 297 PRO A N 1
ATOM 2364 C CA . PRO A 1 297 ? -36.619 3.183 19.825 1.00 50.00 297 PRO A CA 1
ATOM 2365 C C . PRO A 1 297 ? -36.962 3.981 18.562 1.00 50.00 297 PRO A C 1
ATOM 2367 O O . PRO A 1 297 ? -37.109 3.382 17.494 1.00 50.00 297 PRO A O 1
ATOM 2370 N N . PRO A 1 298 ? -37.174 5.303 18.668 1.00 47.22 298 PRO A N 1
ATOM 2371 C CA . PRO A 1 298 ? -37.744 6.066 17.576 1.00 47.22 298 PRO A CA 1
ATOM 2372 C C . PRO A 1 298 ? -36.825 6.011 16.353 1.00 47.22 298 PRO A C 1
ATOM 2374 O O . PRO A 1 298 ? -35.598 5.951 16.470 1.00 47.22 298 PRO A O 1
ATOM 2377 N N . ILE A 1 299 ? -37.469 6.016 15.185 1.00 44.62 299 ILE A N 1
ATOM 2378 C CA . ILE A 1 299 ? -36.938 5.985 13.812 1.00 44.62 299 ILE A CA 1
ATOM 2379 C C . ILE A 1 299 ? -36.131 7.272 13.536 1.00 44.62 299 ILE A C 1
ATOM 2381 O O . ILE A 1 299 ? -36.464 8.075 12.679 1.00 44.62 299 ILE A O 1
ATOM 2385 N N . VAL A 1 300 ? -35.090 7.513 14.326 1.00 47.06 300 VAL A N 1
ATOM 2386 C CA . VAL A 1 300 ? -34.209 8.692 14.252 1.00 47.06 300 VAL A CA 1
ATOM 2387 C C . VAL A 1 300 ? -32.788 8.247 13.913 1.00 47.06 300 VAL A C 1
ATOM 2389 O O . VAL A 1 300 ? -32.013 8.967 13.294 1.00 47.06 300 VAL A O 1
ATOM 2392 N N . TRP A 1 301 ? -32.455 6.998 14.234 1.00 42.12 301 TRP A N 1
ATOM 2393 C CA . TRP A 1 301 ? -31.149 6.416 13.947 1.00 42.12 301 TRP A CA 1
ATOM 2394 C C . TRP A 1 301 ? -30.840 6.308 12.450 1.00 42.12 301 TRP A C 1
ATOM 2396 O O . TRP A 1 301 ? -29.687 6.448 12.056 1.00 42.12 301 TRP A O 1
ATOM 2406 N N . GLY A 1 302 ? -31.856 6.067 11.613 1.00 35.19 302 GLY A N 1
ATOM 2407 C CA . GLY A 1 302 ? -31.668 5.761 10.192 1.00 35.19 302 GLY A CA 1
ATOM 2408 C C . GLY A 1 302 ? -31.224 6.940 9.320 1.00 35.19 302 GLY A C 1
ATOM 2409 O O . GLY A 1 302 ? -30.628 6.706 8.274 1.00 35.19 302 GLY A O 1
ATOM 2410 N N . SER A 1 303 ? -31.491 8.186 9.724 1.00 34.09 303 SER A N 1
ATOM 2411 C CA . SER A 1 303 ? -31.152 9.386 8.943 1.00 34.09 303 SER A CA 1
ATOM 2412 C C . SER A 1 303 ? -29.825 10.017 9.370 1.00 34.09 303 SER A C 1
ATOM 2414 O O . SER A 1 303 ? -29.037 10.400 8.505 1.00 34.09 303 SER A O 1
ATOM 2416 N N . SER A 1 304 ? -29.536 10.066 10.676 1.00 35.78 304 SER A N 1
ATOM 2417 C CA . SER A 1 304 ? -28.319 10.701 11.214 1.00 35.78 304 SER A CA 1
ATOM 2418 C C . SER A 1 304 ? -27.074 9.811 11.118 1.00 35.78 304 SER A C 1
ATOM 2420 O O . SER A 1 304 ? -25.967 10.319 10.967 1.00 35.78 304 SER A O 1
ATOM 2422 N N . PHE A 1 305 ? -27.246 8.484 11.114 1.00 39.12 305 PHE A N 1
ATOM 2423 C CA . PHE A 1 305 ? -26.189 7.514 10.805 1.00 39.12 305 PHE A CA 1
ATOM 2424 C C . PHE A 1 305 ? -26.301 7.028 9.355 1.00 39.12 305 PHE A C 1
ATOM 2426 O O . PHE A 1 305 ? -26.259 5.833 9.065 1.00 39.12 305 PHE A O 1
ATOM 2433 N N . SER A 1 306 ? -26.381 7.959 8.403 1.00 31.44 306 SER A N 1
ATOM 2434 C CA . SER A 1 306 ? -25.938 7.668 7.036 1.00 31.44 306 SER A CA 1
ATOM 2435 C C . SER A 1 306 ? -24.414 7.591 7.055 1.00 31.44 306 SER A C 1
ATOM 2437 O O . SER A 1 306 ? -23.758 8.507 6.582 1.00 31.44 306 SER A O 1
ATOM 2439 N N . VAL A 1 307 ? -23.843 6.557 7.685 1.00 34.84 307 VAL A N 1
ATOM 2440 C CA . VAL A 1 307 ? -22.393 6.372 7.822 1.00 34.84 307 VAL A CA 1
ATOM 2441 C C . VAL A 1 307 ? -21.805 6.229 6.417 1.00 34.84 307 VAL A C 1
ATOM 2443 O O . VAL A 1 307 ? -21.939 5.163 5.809 1.00 34.84 307 VAL A O 1
ATOM 2446 N N . PRO A 1 308 ? -21.105 7.242 5.873 1.00 32.62 308 PRO A N 1
ATOM 2447 C CA . PRO A 1 308 ? -20.359 7.060 4.636 1.00 32.62 308 PRO A CA 1
ATOM 2448 C C . PRO A 1 308 ? -19.124 6.181 4.901 1.00 32.62 308 PRO A C 1
ATOM 2450 O O . PRO A 1 308 ? -18.530 5.662 3.962 1.00 32.62 308 PRO A O 1
ATOM 2453 N N . ALA A 1 309 ? -18.764 5.967 6.177 1.00 35.00 309 ALA A N 1
ATOM 2454 C CA . ALA A 1 309 ? -17.526 5.331 6.625 1.00 35.00 309 ALA A CA 1
ATOM 2455 C C . ALA A 1 309 ? -17.385 3.837 6.273 1.00 35.00 309 ALA A C 1
ATOM 2457 O O . AL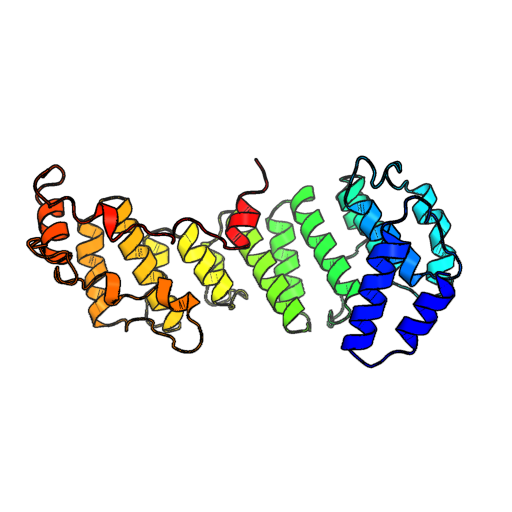A A 1 309 ? -16.305 3.282 6.447 1.00 35.00 309 ALA A O 1
ATOM 2458 N N . MET A 1 310 ? -18.422 3.187 5.730 1.00 32.25 310 MET A N 1
ATOM 2459 C CA . MET A 1 310 ? -18.299 1.838 5.152 1.00 32.25 310 MET A CA 1
ATOM 2460 C C . MET A 1 310 ? -18.084 1.821 3.633 1.00 32.25 310 MET A C 1
ATOM 2462 O O . MET A 1 310 ? -17.796 0.760 3.078 1.00 32.25 310 MET A O 1
ATOM 2466 N N . ARG A 1 311 ? -18.128 2.965 2.935 1.00 31.28 311 ARG A N 1
ATOM 2467 C CA . ARG A 1 311 ? -17.517 3.064 1.601 1.00 31.28 311 ARG A CA 1
ATOM 2468 C C . ARG A 1 311 ? -16.040 3.362 1.785 1.00 31.28 311 ARG A C 1
ATOM 2470 O O . ARG A 1 311 ? -15.593 4.500 1.717 1.00 31.28 311 ARG A O 1
ATOM 2477 N N . SER A 1 312 ? -15.293 2.303 2.073 1.00 34.41 312 SER A N 1
ATOM 2478 C CA . SER A 1 312 ? -13.842 2.356 2.147 1.00 34.41 312 SER A CA 1
ATOM 2479 C C . SER A 1 312 ? -13.263 2.703 0.772 1.00 34.41 312 SER A C 1
ATOM 2481 O O . SER A 1 312 ? -12.957 1.835 -0.042 1.00 34.41 312 SER A O 1
ATOM 2483 N N . ASP A 1 313 ? -13.064 3.996 0.531 1.00 33.94 313 ASP A N 1
ATOM 2484 C CA . ASP A 1 313 ? -12.164 4.530 -0.496 1.00 33.94 313 ASP A CA 1
ATOM 2485 C C . ASP A 1 313 ? -10.688 4.413 -0.061 1.00 33.94 313 ASP A C 1
ATOM 2487 O O . ASP A 1 313 ? -9.819 5.177 -0.487 1.00 33.94 313 ASP A O 1
ATOM 2491 N N . SER A 1 314 ? -10.368 3.448 0.807 1.00 41.38 314 SER A N 1
ATOM 2492 C CA . SER A 1 314 ? -8.985 3.133 1.131 1.00 41.38 314 SER A CA 1
ATOM 2493 C C . SER A 1 314 ? -8.365 2.341 -0.014 1.00 41.38 314 SER A C 1
ATOM 2495 O O . SER A 1 314 ? -8.905 1.318 -0.431 1.00 41.38 314 SER A O 1
ATOM 2497 N N . ILE A 1 315 ? -7.202 2.789 -0.489 1.00 39.12 315 ILE A N 1
ATOM 2498 C CA . ILE A 1 315 ? -6.372 2.080 -1.475 1.00 39.12 315 ILE A CA 1
ATOM 2499 C C . ILE A 1 315 ? -6.164 0.612 -1.076 1.00 39.12 315 ILE A C 1
ATOM 2501 O O . ILE A 1 315 ? -6.306 -0.250 -1.932 1.00 39.12 315 ILE A O 1
ATOM 2505 N N . VAL A 1 316 ? -5.975 0.324 0.218 1.00 33.91 316 VAL A N 1
ATOM 2506 C CA . VAL A 1 316 ? -5.825 -1.046 0.740 1.00 33.91 316 VAL A CA 1
ATOM 2507 C C . VAL A 1 316 ? -7.093 -1.873 0.489 1.00 33.91 316 VAL A C 1
ATOM 2509 O O . VAL A 1 316 ? -7.015 -3.008 0.036 1.00 33.91 316 VAL A O 1
ATOM 2512 N N . VAL A 1 317 ? -8.285 -1.307 0.709 1.00 36.22 317 VAL A N 1
ATOM 2513 C CA . VAL A 1 317 ? -9.559 -2.019 0.485 1.00 36.22 317 VAL A CA 1
ATOM 2514 C C . VAL A 1 317 ? -9.908 -2.117 -1.000 1.00 36.22 317 VAL A C 1
ATOM 2516 O O . VAL A 1 317 ? -10.391 -3.158 -1.445 1.00 36.22 317 VAL A O 1
ATOM 2519 N N . ARG A 1 318 ? -9.590 -1.095 -1.806 1.00 34.84 318 ARG A N 1
ATOM 2520 C CA . ARG A 1 318 ? -9.689 -1.180 -3.273 1.00 34.84 318 ARG A CA 1
ATOM 2521 C C . ARG A 1 318 ? -8.736 -2.239 -3.844 1.00 34.84 318 ARG A C 1
ATOM 2523 O O . ARG A 1 318 ? -9.135 -2.957 -4.757 1.00 34.84 318 ARG A O 1
ATOM 2530 N N . ALA A 1 319 ? -7.538 -2.389 -3.279 1.00 36.19 319 ALA A N 1
ATOM 2531 C CA . ALA A 1 319 ? -6.577 -3.430 -3.643 1.00 36.19 319 ALA A CA 1
ATOM 2532 C C . ALA A 1 319 ? -7.034 -4.837 -3.216 1.00 36.19 319 ALA A C 1
ATOM 2534 O O . ALA A 1 319 ? -6.777 -5.806 -3.930 1.00 36.19 319 ALA A O 1
ATOM 2535 N N . ILE A 1 320 ? -7.759 -4.960 -2.097 1.00 35.78 320 ILE A N 1
ATOM 2536 C CA . ILE A 1 320 ? -8.405 -6.214 -1.664 1.00 35.78 320 ILE A CA 1
ATOM 2537 C C . ILE A 1 320 ? -9.592 -6.577 -2.580 1.00 35.78 320 ILE A C 1
ATOM 2539 O O . ILE A 1 320 ? -9.832 -7.751 -2.841 1.00 35.78 320 ILE A O 1
ATOM 2543 N N . SER A 1 321 ? -10.298 -5.586 -3.132 1.00 29.30 321 SER A N 1
ATOM 2544 C CA . SER A 1 321 ? -11.480 -5.783 -3.988 1.00 29.30 321 SER A CA 1
ATOM 2545 C C . SER A 1 321 ? -11.179 -6.160 -5.451 1.00 29.30 321 SER A C 1
ATOM 2547 O O . SER A 1 321 ? -12.108 -6.512 -6.174 1.00 29.30 321 SER A O 1
ATOM 2549 N N . TRP A 1 322 ? -9.933 -6.077 -5.930 1.00 23.70 322 TRP A N 1
ATOM 2550 C CA . TRP A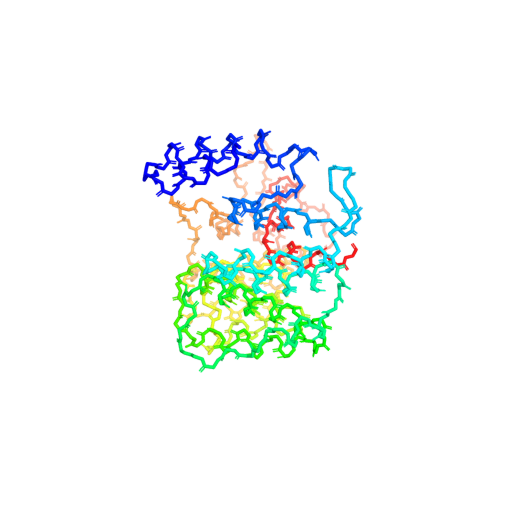 1 322 ? -9.596 -6.172 -7.367 1.00 23.70 322 TRP A CA 1
ATOM 2551 C C . TRP A 1 322 ? -9.357 -7.601 -7.907 1.00 23.70 322 TRP A C 1
ATOM 2553 O O . TRP A 1 322 ? -8.702 -7.775 -8.935 1.00 23.70 322 TRP A O 1
ATOM 2563 N N . LYS A 1 323 ? -9.874 -8.643 -7.239 1.00 29.34 323 LYS A N 1
ATOM 2564 C CA . LYS A 1 323 ? -9.715 -10.055 -7.658 1.00 29.34 323 LYS A CA 1
ATOM 2565 C C . LYS A 1 323 ? -11.008 -10.891 -7.638 1.00 29.34 323 LYS A C 1
ATOM 2567 O O . LYS A 1 323 ? -10.962 -12.089 -7.354 1.00 29.34 323 LYS A O 1
ATOM 2572 N N . HIS A 1 324 ? -12.142 -10.287 -7.995 1.00 30.77 324 HIS A N 1
ATOM 2573 C CA . HIS A 1 324 ? -13.362 -11.023 -8.346 1.00 30.77 324 HIS A CA 1
ATOM 2574 C C . HIS A 1 324 ? -13.874 -10.641 -9.728 1.00 30.77 324 HIS A C 1
ATOM 2576 O O . HIS A 1 324 ? -13.943 -9.423 -10.008 1.00 30.77 324 HIS A O 1
#

Radius of gyration: 26.26 Å; chains: 1; bounding box: 65×44×66 Å